Protein AF-X1H168-F1 (afdb_monomer_lite)

pLDDT: mean 75.43, std 12.56, range [41.41, 94.0]

Organism: NCBI:txid412755

InterPro domains:
  IPR001851 ABC transporter, permease [PF02653] (9-128)
  IPR001851 ABC transporter, permease [PF02653] (139-261)
  IPR043428 High-affinity branched-chain amino acid transport system permease protein LivM-like [PTHR30482] (3-133)
  IPR043428 High-affinity branched-chain amino acid transport system permease protein LivM-like [cd06581] (3-128)
  IPR052157 Branched-chain amino acid transport system permease [cd06582] (107-261)

Foldseek 3Di:
DDPVVVVVVVVVVVVVVVVVVVCLQVPCVPQVHLVGPPPPQQDQVDPPDDDDPVVSNVVVVVVVVVVLVVVVVCCCPDPLVVLVVVCVVPVVVSVVVVDDSVVSVVVVVVSVVVSVVVVVVSVCVVCDQDDQPPDPPVQQDFDQDPNDGDGSLVVVVVVVVVVVLVVVVCCLPPDPLNVLQVVCVVPVPVSVVVVDPSVVSVVVVVVVVVVVVVVVCVSVCNVDSPGPPVVVVVVVLQVQLPVQLDPPHSVSSVVSNVVSD

Structure (mmCIF, N/CA/C/O backbone):
data_AF-X1H168-F1
#
_entry.id   AF-X1H168-F1
#
loop_
_atom_site.group_PDB
_atom_site.id
_atom_site.type_symbol
_atom_site.label_atom_id
_atom_site.label_alt_id
_atom_site.label_comp_id
_atom_site.label_asym_id
_atom_site.label_entity_id
_atom_site.label_seq_id
_atom_site.pdbx_PDB_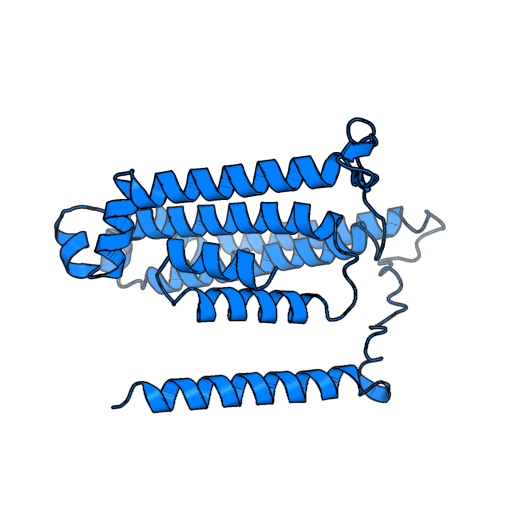ins_code
_atom_site.Cartn_x
_atom_site.Cartn_y
_atom_site.Cartn_z
_atom_site.occupancy
_atom_site.B_iso_or_equiv
_atom_site.auth_seq_id
_atom_site.auth_comp_id
_atom_site.auth_asym_id
_atom_site.auth_atom_id
_atom_site.pdbx_PDB_model_num
ATOM 1 N N . MET A 1 1 ? 4.815 -17.221 28.068 1.00 46.88 1 MET A N 1
ATOM 2 C CA . MET A 1 1 ? 5.211 -17.998 26.870 1.00 46.88 1 MET A CA 1
ATOM 3 C C . MET A 1 1 ? 6.213 -17.158 26.078 1.00 46.88 1 MET A C 1
ATOM 5 O O . MET A 1 1 ? 5.866 -16.064 25.658 1.00 46.88 1 MET A O 1
ATOM 9 N N . ASN A 1 2 ? 7.483 -17.576 26.032 1.00 41.41 2 ASN A N 1
ATOM 10 C CA . ASN A 1 2 ? 8.632 -16.710 25.721 1.00 41.41 2 ASN A CA 1
ATOM 11 C C . ASN A 1 2 ? 8.631 -16.156 24.287 1.00 41.41 2 ASN A C 1
ATOM 13 O O . ASN A 1 2 ? 8.585 -16.922 23.324 1.00 41.41 2 ASN A O 1
ATOM 17 N N . ARG A 1 3 ? 8.793 -14.828 24.166 1.00 57.16 3 ARG A N 1
ATOM 18 C CA . ARG A 1 3 ? 8.962 -14.073 22.906 1.00 57.16 3 ARG A CA 1
ATOM 19 C C . ARG A 1 3 ? 10.036 -14.657 21.975 1.00 57.16 3 ARG A C 1
ATOM 21 O O . ARG A 1 3 ? 9.916 -14.512 20.766 1.00 57.16 3 ARG A O 1
ATOM 28 N N . SER A 1 4 ? 11.030 -15.370 22.511 1.00 51.44 4 SER A N 1
ATOM 29 C CA . SER A 1 4 ? 12.113 -15.985 21.733 1.00 51.44 4 SER A CA 1
ATOM 30 C C . SER A 1 4 ? 11.647 -17.081 20.769 1.00 51.44 4 SER A C 1
ATOM 32 O O . SER A 1 4 ? 12.176 -17.169 19.668 1.00 51.44 4 SER A O 1
ATOM 34 N N . LYS A 1 5 ? 10.625 -17.883 21.110 1.00 60.38 5 LYS A N 1
ATOM 35 C CA . LYS A 1 5 ? 10.145 -18.955 20.212 1.00 60.38 5 LYS A CA 1
ATOM 36 C C . LYS A 1 5 ? 9.464 -18.410 18.950 1.00 60.38 5 LYS A C 1
ATOM 38 O O . LYS A 1 5 ? 9.579 -19.018 17.890 1.00 60.38 5 LYS A O 1
ATOM 43 N N . GLY A 1 6 ? 8.806 -17.252 19.055 1.00 63.38 6 GLY A N 1
ATOM 44 C CA . GLY A 1 6 ? 8.170 -16.587 17.916 1.00 63.38 6 GLY A CA 1
ATOM 45 C C . GLY A 1 6 ? 9.185 -16.078 16.891 1.00 63.38 6 GLY A C 1
ATOM 46 O O . GLY A 1 6 ? 8.956 -16.209 15.692 1.00 63.38 6 GLY A O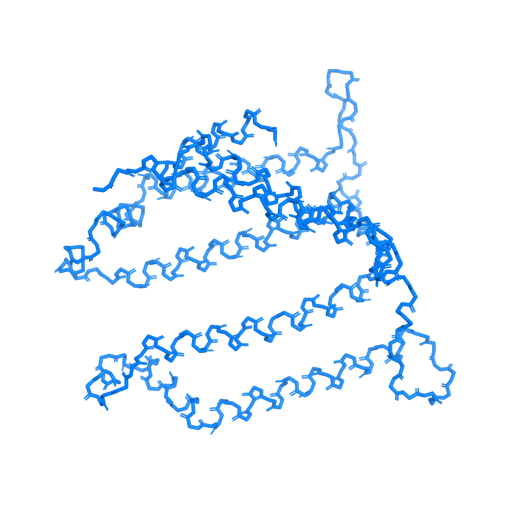 1
ATOM 47 N N . THR A 1 7 ? 10.336 -15.575 17.350 1.00 70.56 7 THR A N 1
ATOM 48 C CA . THR A 1 7 ? 11.387 -15.051 16.466 1.00 70.56 7 THR A CA 1
ATOM 49 C C . THR A 1 7 ? 12.064 -16.156 15.652 1.00 70.56 7 THR A C 1
ATOM 51 O O . THR A 1 7 ? 12.262 -15.986 14.453 1.00 70.56 7 THR A O 1
ATOM 54 N N . TYR A 1 8 ? 12.355 -17.316 16.258 1.00 77.62 8 TYR A N 1
ATOM 55 C CA . TYR A 1 8 ? 12.913 -18.460 15.521 1.00 77.62 8 TYR A CA 1
ATOM 56 C C . TYR A 1 8 ? 11.927 -19.027 14.496 1.00 77.62 8 TYR A C 1
ATOM 58 O O . TYR A 1 8 ? 12.325 -19.357 13.383 1.00 77.62 8 TYR A O 1
ATOM 66 N N . PHE A 1 9 ? 10.638 -19.096 14.844 1.00 78.12 9 PHE A N 1
ATOM 67 C CA . PHE A 1 9 ? 9.599 -19.524 13.909 1.00 78.12 9 PHE A CA 1
ATOM 68 C C . PHE A 1 9 ? 9.480 -18.566 12.713 1.00 78.12 9 PHE A C 1
ATOM 70 O O . PHE A 1 9 ? 9.395 -19.027 11.581 1.00 78.12 9 PHE A O 1
ATOM 77 N N . LEU A 1 10 ? 9.566 -17.250 12.943 1.00 75.94 10 LEU A N 1
ATOM 78 C CA . LEU A 1 10 ? 9.601 -16.232 11.883 1.00 75.94 10 LEU A CA 1
ATOM 79 C C . LEU A 1 10 ? 10.831 -16.351 10.973 1.00 75.94 10 LEU A C 1
ATOM 81 O O . LEU A 1 10 ? 10.710 -16.232 9.757 1.00 75.94 10 LEU A O 1
ATOM 85 N N . MET A 1 11 ? 12.016 -16.594 11.539 1.00 82.00 11 MET A N 1
ATOM 86 C CA . MET A 1 11 ? 13.228 -16.807 10.739 1.00 82.00 11 MET A CA 1
ATOM 87 C C . MET A 1 11 ? 13.120 -18.082 9.896 1.00 82.00 11 MET A C 1
ATOM 89 O O . MET A 1 11 ? 13.466 -18.065 8.717 1.00 82.00 11 MET A O 1
ATOM 93 N N . LEU A 1 12 ? 12.585 -19.167 10.468 1.00 83.44 12 LEU A N 1
ATOM 94 C CA . LEU A 1 12 ? 12.377 -20.432 9.764 1.00 83.44 12 LEU A CA 1
ATOM 95 C C . LEU A 1 12 ? 11.397 -20.274 8.594 1.00 83.44 12 LEU A C 1
ATOM 97 O O . LEU A 1 12 ? 11.687 -20.741 7.496 1.00 83.44 12 LEU A O 1
ATOM 101 N N . THR A 1 13 ? 10.258 -19.608 8.800 1.00 85.38 13 THR A N 1
ATOM 102 C CA . THR A 1 13 ? 9.263 -19.402 7.736 1.00 85.38 13 THR A CA 1
ATOM 103 C C . THR A 1 13 ? 9.789 -18.491 6.633 1.00 85.38 13 THR A C 1
ATOM 105 O O . THR A 1 13 ? 9.526 -18.756 5.461 1.00 85.38 13 THR A O 1
ATOM 108 N N . LEU A 1 14 ? 10.586 -17.473 6.974 1.00 81.00 14 LEU A N 1
ATOM 109 C CA . LEU A 1 14 ? 11.243 -16.619 5.987 1.00 81.00 14 LEU A CA 1
ATOM 110 C C . LEU A 1 14 ? 12.242 -17.412 5.143 1.00 81.00 14 LEU A C 1
ATOM 112 O O . LEU A 1 14 ? 12.186 -17.342 3.919 1.00 81.00 14 LEU A O 1
ATOM 116 N N . VAL A 1 15 ? 13.124 -18.192 5.776 1.00 84.06 15 VAL A N 1
ATOM 117 C CA . VAL A 1 15 ? 14.113 -19.026 5.069 1.00 84.06 15 VAL A CA 1
ATOM 118 C C . VAL A 1 15 ? 13.423 -20.066 4.186 1.00 84.06 15 VAL A C 1
ATOM 120 O O . VAL A 1 15 ? 13.813 -20.252 3.037 1.00 84.06 15 VAL A O 1
ATOM 123 N N . LEU A 1 16 ? 12.365 -20.711 4.680 1.00 84.12 16 LEU A N 1
ATOM 124 C CA . LEU A 1 16 ? 11.598 -21.684 3.903 1.00 84.12 16 LEU A CA 1
ATOM 125 C C . LEU A 1 16 ? 10.904 -21.010 2.705 1.00 84.12 16 LEU A C 1
ATOM 127 O O . LEU A 1 16 ? 10.935 -21.546 1.599 1.00 84.12 16 LEU A O 1
ATOM 131 N N . GLY A 1 17 ? 10.379 -19.795 2.892 1.00 79.88 17 GLY A N 1
ATOM 132 C CA . GLY A 1 17 ? 9.857 -18.957 1.812 1.00 79.88 17 GLY A CA 1
ATOM 133 C C . GLY A 1 17 ? 10.916 -18.586 0.768 1.00 79.88 17 GLY A C 1
ATOM 134 O O . GLY A 1 17 ? 10.641 -18.685 -0.423 1.00 79.88 17 GLY A O 1
ATOM 135 N N . GLN A 1 18 ? 12.140 -18.240 1.190 1.00 79.00 18 GLN A N 1
ATOM 136 C CA . GLN A 1 18 ? 13.288 -17.974 0.303 1.00 79.00 18 GLN A CA 1
ATOM 137 C C . GLN A 1 18 ? 13.702 -19.207 -0.502 1.00 79.00 18 GLN A C 1
ATOM 139 O O . GLN A 1 18 ? 14.018 -19.090 -1.684 1.00 79.00 18 GLN A O 1
ATOM 144 N N . LEU A 1 19 ? 13.686 -20.390 0.113 1.00 83.12 19 LEU A N 1
ATOM 145 C CA . LEU A 1 19 ? 14.039 -21.634 -0.568 1.00 83.12 19 LEU A CA 1
ATOM 146 C C . LEU A 1 19 ? 12.981 -22.038 -1.596 1.00 83.12 19 LEU A C 1
ATOM 148 O O . LEU A 1 19 ? 13.332 -22.317 -2.740 1.00 83.12 19 LEU A O 1
ATOM 152 N N . ALA A 1 20 ? 11.697 -22.013 -1.227 1.00 80.62 20 ALA A N 1
ATOM 153 C CA . ALA A 1 20 ? 10.599 -22.222 -2.176 1.00 80.62 20 ALA A CA 1
ATOM 154 C C . ALA A 1 20 ? 10.664 -21.195 -3.321 1.00 80.62 20 ALA A C 1
ATOM 156 O O . ALA A 1 20 ? 10.596 -21.559 -4.492 1.00 80.62 20 ALA A O 1
ATOM 157 N N . TYR A 1 21 ? 10.924 -19.942 -2.942 1.00 72.44 21 TYR A N 1
ATOM 158 C CA . TYR A 1 21 ? 11.507 -18.858 -3.722 1.00 72.44 21 TYR A CA 1
ATOM 159 C C . TYR A 1 21 ? 12.403 -19.298 -4.886 1.00 72.44 21 TYR A C 1
ATOM 161 O O . TYR A 1 21 ? 12.049 -19.316 -6.070 1.00 72.44 21 TYR A O 1
ATOM 169 N N . ALA A 1 22 ? 13.622 -19.643 -4.483 1.00 71.75 22 ALA A N 1
ATOM 170 C CA . ALA A 1 22 ? 14.719 -19.999 -5.359 1.00 71.75 22 ALA A CA 1
ATOM 171 C C . ALA A 1 22 ? 14.369 -21.190 -6.254 1.00 71.75 22 ALA A C 1
ATOM 173 O O . ALA A 1 22 ? 14.658 -21.153 -7.447 1.00 71.75 22 ALA A O 1
ATOM 174 N N . ILE A 1 23 ? 13.684 -22.201 -5.706 1.00 78.88 23 ILE A N 1
ATOM 175 C CA . ILE A 1 23 ? 13.245 -23.383 -6.456 1.00 78.88 23 ILE A CA 1
ATOM 176 C C . ILE A 1 23 ? 12.314 -22.975 -7.603 1.00 78.88 23 ILE A C 1
ATOM 178 O O . ILE A 1 23 ? 12.526 -23.400 -8.734 1.00 78.88 23 ILE A O 1
ATOM 182 N N . VAL A 1 24 ? 11.324 -22.113 -7.352 1.00 72.94 24 VAL A N 1
ATOM 183 C CA . VAL A 1 24 ? 10.367 -21.660 -8.377 1.00 72.94 24 VAL A CA 1
ATOM 184 C C . VAL A 1 24 ? 11.065 -20.907 -9.513 1.00 72.94 24 VAL A C 1
ATOM 186 O O . VAL A 1 24 ? 10.730 -21.124 -10.680 1.00 72.94 24 VAL A O 1
ATOM 189 N N . LEU A 1 25 ? 12.056 -20.064 -9.208 1.00 65.62 25 LEU A N 1
ATOM 190 C CA . LEU A 1 25 ? 12.818 -19.339 -10.232 1.00 65.62 25 LEU A CA 1
ATOM 191 C C . LEU A 1 25 ? 13.852 -20.202 -10.964 1.00 65.62 25 LEU A C 1
ATOM 193 O O . LEU A 1 25 ? 14.135 -19.942 -12.133 1.00 65.62 25 LEU A O 1
ATOM 197 N N . GLN A 1 26 ? 14.419 -21.222 -10.319 1.00 68.19 26 GLN A N 1
ATOM 198 C CA . GLN A 1 26 ? 15.341 -22.154 -10.976 1.00 68.19 26 GLN A CA 1
ATOM 199 C C . GLN A 1 26 ? 14.629 -23.235 -11.785 1.00 68.19 26 GLN A C 1
ATOM 201 O O . GLN A 1 26 ? 15.253 -23.848 -12.651 1.00 68.19 26 GLN A O 1
ATOM 206 N N . TRP A 1 27 ? 13.331 -23.459 -11.568 1.00 70.25 27 TRP A N 1
ATOM 207 C CA . TRP A 1 27 ? 12.566 -24.474 -12.287 1.00 70.25 27 TRP A CA 1
ATOM 208 C C . TRP A 1 27 ? 12.166 -24.028 -13.703 1.00 70.25 27 TRP A C 1
ATOM 210 O O . TRP A 1 27 ? 10.990 -23.933 -14.059 1.00 70.25 27 TRP A O 1
ATOM 220 N N . VAL A 1 28 ? 13.172 -23.799 -14.549 1.00 63.84 28 VAL A N 1
ATOM 221 C CA . VAL A 1 28 ? 13.033 -23.271 -15.916 1.00 63.84 28 VAL A CA 1
ATOM 222 C C . VAL A 1 28 ? 12.072 -24.106 -16.774 1.00 63.84 28 VAL A C 1
ATOM 224 O O . VAL A 1 28 ? 11.343 -23.540 -17.586 1.00 63.84 28 VAL A O 1
ATOM 227 N N . SER A 1 29 ? 11.996 -25.423 -16.549 1.00 67.50 29 SER A N 1
ATOM 228 C CA . SER A 1 29 ? 11.115 -26.331 -17.299 1.00 67.50 29 SER A CA 1
ATOM 229 C C . SER A 1 29 ? 9.618 -26.063 -17.111 1.00 67.50 29 SER A C 1
ATOM 231 O O . SER A 1 29 ? 8.846 -26.351 -18.020 1.00 67.50 29 SER A O 1
ATOM 233 N N . LEU A 1 30 ? 9.197 -25.527 -15.958 1.00 62.22 30 LEU A N 1
ATOM 234 C CA . LEU A 1 30 ? 7.780 -25.299 -15.648 1.00 62.22 30 LEU A CA 1
ATOM 235 C C . LEU A 1 30 ? 7.428 -23.803 -15.604 1.00 62.22 30 LEU A C 1
ATOM 237 O O . LEU A 1 30 ? 6.359 -23.409 -16.063 1.00 62.22 30 LEU A O 1
ATOM 241 N N . THR A 1 31 ? 8.325 -22.957 -15.086 1.00 59.81 31 THR A N 1
ATOM 242 C CA . THR A 1 31 ? 8.055 -21.528 -14.827 1.00 59.81 31 THR A CA 1
ATOM 243 C C . THR A 1 31 ? 8.733 -20.581 -15.815 1.00 59.81 31 THR A C 1
ATOM 245 O O . THR A 1 31 ? 8.460 -19.382 -15.785 1.00 59.81 31 THR A O 1
ATOM 248 N N . LYS A 1 32 ? 9.619 -21.092 -16.688 1.00 62.97 32 LYS A N 1
ATOM 249 C CA . LYS A 1 32 ? 10.551 -20.294 -17.515 1.00 62.97 32 LYS A CA 1
ATOM 250 C C . LYS A 1 32 ? 11.492 -19.389 -16.692 1.00 62.97 32 LYS A C 1
ATOM 252 O O . LYS A 1 32 ? 12.150 -18.505 -17.243 1.00 62.97 32 LYS A O 1
ATOM 257 N N . GLY A 1 33 ? 11.596 -19.646 -15.385 1.00 62.31 33 GLY A N 1
ATOM 258 C CA . GLY A 1 33 ? 12.520 -19.004 -14.454 1.00 62.31 33 GLY A CA 1
ATOM 259 C C . GLY A 1 33 ? 12.486 -17.474 -14.461 1.00 62.31 33 GLY A C 1
ATOM 260 O O . GLY A 1 33 ? 11.428 -16.857 -14.562 1.00 62.31 33 GLY A O 1
ATOM 261 N N . THR A 1 34 ? 13.661 -16.845 -14.388 1.00 54.66 34 THR A N 1
ATOM 262 C CA . THR A 1 34 ? 13.841 -15.376 -14.388 1.00 54.66 34 THR A CA 1
ATOM 263 C C . THR A 1 34 ? 13.487 -14.704 -15.712 1.00 54.66 34 THR A C 1
ATOM 265 O O . THR A 1 34 ? 13.414 -13.480 -15.784 1.00 54.66 34 THR A O 1
ATOM 268 N N . THR A 1 35 ? 13.268 -15.485 -16.773 1.00 56.91 35 THR A N 1
ATOM 269 C CA . THR A 1 35 ? 12.865 -14.943 -18.075 1.00 56.91 35 THR A CA 1
ATOM 270 C C . THR A 1 35 ? 11.371 -14.601 -18.081 1.00 56.91 35 THR A C 1
ATOM 272 O O . THR A 1 35 ? 10.943 -13.758 -18.864 1.00 56.91 35 THR A O 1
ATOM 275 N N . GLY A 1 36 ? 10.575 -15.187 -17.176 1.00 57.19 36 GLY A N 1
ATOM 276 C CA . GLY A 1 36 ? 9.123 -15.025 -17.136 1.00 57.19 36 GLY A CA 1
ATOM 277 C C . GLY A 1 36 ? 8.423 -15.640 -18.355 1.00 57.19 36 GLY A C 1
ATOM 278 O O . GLY A 1 36 ? 9.051 -16.162 -19.280 1.00 57.19 36 GLY A O 1
ATOM 279 N N . ILE A 1 37 ? 7.087 -15.583 -18.384 1.00 56.84 37 ILE A N 1
ATOM 280 C CA . ILE A 1 37 ? 6.316 -15.956 -19.578 1.00 56.84 37 ILE A CA 1
ATOM 281 C C . ILE A 1 37 ? 6.524 -14.869 -20.641 1.00 56.84 37 ILE A C 1
ATOM 283 O O . ILE A 1 37 ? 5.743 -13.931 -20.777 1.00 56.84 37 ILE A O 1
ATOM 287 N N . THR A 1 38 ? 7.601 -14.988 -21.408 1.00 48.81 38 THR A N 1
ATOM 288 C CA . THR A 1 38 ? 7.817 -14.203 -22.622 1.00 48.81 38 THR A CA 1
ATOM 289 C C . THR A 1 38 ? 6.990 -14.792 -23.761 1.00 48.81 38 THR A C 1
ATOM 291 O O . THR A 1 38 ? 6.829 -16.011 -23.881 1.00 48.81 38 THR A O 1
ATOM 294 N N . GLY A 1 39 ? 6.410 -13.911 -24.577 1.00 51.94 39 GLY A N 1
ATOM 295 C CA . GLY A 1 39 ? 5.532 -14.303 -25.682 1.00 51.94 39 GLY A CA 1
ATOM 296 C C . GLY A 1 39 ? 4.034 -14.255 -25.375 1.00 51.94 39 GLY A C 1
ATOM 297 O O . GLY A 1 39 ? 3.260 -14.814 -26.150 1.00 51.94 39 GLY A O 1
ATOM 298 N N . VAL A 1 40 ? 3.595 -13.570 -24.307 1.00 54.94 40 VAL A N 1
ATOM 299 C CA . VAL A 1 40 ? 2.174 -13.203 -24.166 1.00 54.94 40 VAL A CA 1
ATOM 300 C C . VAL A 1 40 ? 1.839 -12.215 -25.281 1.00 54.94 40 VAL A C 1
ATOM 302 O O . VAL A 1 40 ? 2.056 -11.007 -25.180 1.00 54.94 40 VAL A O 1
ATOM 305 N N . ASN A 1 41 ? 1.377 -12.764 -26.399 1.00 55.88 41 ASN A N 1
ATOM 306 C CA . ASN A 1 41 ? 0.866 -11.994 -27.513 1.00 55.88 41 ASN A CA 1
ATOM 307 C C . ASN A 1 41 ? -0.293 -11.144 -26.977 1.00 55.88 41 ASN A C 1
ATOM 309 O O . ASN A 1 41 ? -1.127 -11.658 -26.230 1.00 55.88 41 ASN A O 1
ATOM 313 N N . ARG A 1 42 ? -0.333 -9.847 -27.313 1.00 59.25 42 ARG A N 1
ATOM 314 C CA . ARG A 1 42 ? -1.422 -8.966 -26.863 1.00 59.25 42 ARG A CA 1
ATOM 315 C C . ARG A 1 42 ? -2.748 -9.638 -27.238 1.00 59.25 42 ARG A C 1
ATOM 317 O O . ARG A 1 42 ? -2.910 -9.925 -28.427 1.00 59.25 42 ARG A O 1
ATOM 324 N N . PRO A 1 43 ? -3.647 -9.926 -26.279 1.00 57.47 43 PRO A N 1
ATOM 325 C CA . PRO A 1 43 ? -4.888 -10.616 -26.585 1.00 57.47 43 PRO A CA 1
ATOM 326 C C . PRO A 1 43 ? -5.681 -9.756 -27.570 1.00 57.47 43 PRO A C 1
ATOM 328 O O . PRO A 1 43 ? -6.087 -8.638 -27.258 1.00 57.47 43 PRO A O 1
ATOM 331 N N . TYR A 1 44 ? -5.822 -10.257 -28.794 1.00 60.06 44 TYR A N 1
ATOM 332 C CA . TYR A 1 44 ? -6.640 -9.654 -29.833 1.00 60.06 44 TYR A CA 1
ATOM 333 C C . TYR A 1 44 ? -8.019 -10.298 -29.727 1.00 60.06 44 TYR A C 1
ATOM 335 O O . TYR A 1 44 ? -8.174 -11.496 -29.938 1.00 60.06 44 TYR A O 1
ATOM 343 N N . LEU A 1 45 ? -9.022 -9.512 -29.332 1.00 52.16 45 LEU A N 1
ATOM 344 C CA . LEU A 1 45 ? -10.380 -10.025 -29.132 1.00 52.16 45 LEU A CA 1
ATOM 345 C C . LEU A 1 45 ? -11.021 -10.444 -30.467 1.00 52.16 45 LEU A C 1
ATOM 347 O O . LEU A 1 45 ? -11.836 -11.357 -30.500 1.00 52.16 45 LEU A O 1
ATOM 351 N N . LEU A 1 46 ? -10.641 -9.787 -31.568 1.00 53.97 46 LEU A N 1
ATOM 352 C CA . LEU A 1 46 ? -11.158 -10.062 -32.903 1.00 53.97 46 LEU A CA 1
ATOM 353 C C . LEU A 1 46 ? -10.099 -9.766 -33.969 1.00 53.97 46 LEU A C 1
ATOM 355 O O . LEU A 1 46 ? -9.576 -8.655 -34.050 1.00 53.97 46 LEU A O 1
ATOM 359 N N . ASN A 1 47 ? -9.830 -10.752 -34.827 1.00 51.91 47 ASN A N 1
ATOM 360 C CA . ASN A 1 47 ? -9.078 -10.600 -36.074 1.00 51.91 47 ASN A CA 1
ATOM 361 C C . ASN A 1 47 ? -9.947 -9.896 -37.139 1.00 51.91 47 ASN A C 1
ATOM 363 O O . ASN A 1 47 ? -10.138 -10.407 -38.238 1.00 51.91 47 ASN A O 1
ATOM 367 N N . ILE A 1 48 ? -10.559 -8.759 -36.793 1.00 51.88 48 ILE A N 1
ATOM 368 C CA . ILE A 1 48 ? -11.271 -7.928 -37.765 1.00 51.88 48 ILE A CA 1
ATOM 369 C C . ILE A 1 48 ? -10.253 -6.944 -38.329 1.00 51.88 48 ILE A C 1
ATOM 371 O O . ILE A 1 48 ? -9.864 -5.989 -37.665 1.00 51.88 48 ILE A O 1
ATOM 375 N N . ALA A 1 49 ? -9.822 -7.253 -39.553 1.00 51.03 49 ALA A N 1
ATOM 376 C CA . ALA A 1 49 ? -9.202 -6.366 -40.531 1.00 51.03 49 ALA A CA 1
ATOM 377 C C . ALA A 1 49 ? -8.126 -5.405 -39.999 1.00 51.03 49 ALA A C 1
ATOM 379 O O . ALA A 1 49 ? -8.454 -4.310 -39.569 1.00 51.03 49 ALA A O 1
ATOM 380 N N . ASN A 1 50 ? -6.846 -5.787 -40.126 1.00 55.72 50 ASN A N 1
ATOM 381 C CA . ASN A 1 50 ? -5.679 -4.921 -40.408 1.00 55.72 50 ASN A CA 1
ATOM 382 C C . ASN A 1 50 ? -5.598 -3.508 -39.767 1.00 55.72 50 ASN A C 1
ATOM 384 O O . ASN A 1 50 ? -4.892 -2.637 -40.270 1.00 55.72 50 ASN A O 1
ATOM 388 N N . LEU A 1 51 ? -6.242 -3.262 -38.629 1.00 53.38 51 LEU A N 1
ATOM 389 C CA . LEU A 1 51 ? -6.053 -2.067 -37.820 1.00 53.38 51 LEU A CA 1
ATOM 390 C C . LEU A 1 51 ? -4.938 -2.378 -36.829 1.00 53.38 51 LEU A C 1
ATOM 392 O O . LEU A 1 51 ? -5.018 -3.339 -36.064 1.00 53.38 51 LEU A O 1
ATOM 396 N N . GLY A 1 52 ? -3.859 -1.595 -36.895 1.00 58.47 52 GLY A N 1
ATOM 397 C CA . GLY A 1 52 ? -2.588 -1.882 -36.234 1.00 58.47 52 GLY A CA 1
ATOM 398 C C . GLY A 1 52 ? -2.710 -2.365 -34.783 1.00 58.47 52 GLY A C 1
ATOM 399 O O . GLY A 1 52 ? -3.597 -1.953 -34.036 1.00 58.47 52 GLY A O 1
ATOM 400 N N . LYS A 1 53 ? -1.749 -3.200 -34.360 1.00 59.97 53 LYS A N 1
ATOM 401 C CA . LYS A 1 53 ? -1.672 -3.909 -33.059 1.00 59.97 53 LYS A CA 1
ATOM 402 C C . LYS A 1 53 ? -1.891 -3.055 -31.791 1.00 59.97 53 LYS A C 1
ATOM 404 O O . LYS A 1 53 ? -1.999 -3.609 -30.699 1.00 59.97 53 LYS A O 1
ATOM 409 N N . ASN A 1 54 ? -1.916 -1.727 -31.901 1.00 61.47 54 ASN A N 1
ATOM 410 C CA . ASN A 1 54 ? -2.205 -0.802 -30.802 1.00 61.47 54 ASN A CA 1
ATOM 411 C C . ASN A 1 54 ? -3.711 -0.530 -30.629 1.00 61.47 54 ASN A C 1
ATOM 413 O O . ASN A 1 54 ? -4.158 -0.326 -29.506 1.00 61.47 54 ASN A O 1
ATOM 417 N N . VAL A 1 55 ? -4.498 -0.566 -31.710 1.00 69.44 55 VAL A N 1
ATOM 418 C CA . VAL A 1 55 ? -5.928 -0.220 -31.690 1.00 69.44 55 VAL A CA 1
ATOM 419 C C . VAL A 1 55 ? -6.774 -1.371 -31.133 1.00 69.44 55 VAL A C 1
ATOM 421 O O . VAL A 1 55 ? -7.635 -1.150 -30.287 1.00 69.44 55 VAL A O 1
ATOM 424 N N . SER A 1 56 ? -6.475 -2.619 -31.512 1.00 66.25 56 SER A N 1
ATOM 425 C CA . SER A 1 56 ? -7.174 -3.812 -30.992 1.00 66.25 56 SER A CA 1
ATOM 426 C C . SER A 1 56 ? -7.024 -3.974 -29.468 1.00 66.25 56 SER A C 1
ATOM 428 O O . SER A 1 56 ? -7.980 -4.313 -28.772 1.00 66.25 56 SER A O 1
ATOM 430 N N . PHE A 1 57 ? -5.850 -3.632 -28.924 1.00 68.56 57 PHE A N 1
ATOM 431 C CA . PHE A 1 57 ? -5.601 -3.649 -27.479 1.00 68.56 57 PHE A CA 1
ATOM 432 C C . PHE A 1 57 ? -6.433 -2.599 -26.724 1.00 68.56 57 PHE A C 1
ATOM 434 O O . PHE A 1 57 ? -6.913 -2.867 -25.624 1.00 68.56 57 PHE A O 1
ATOM 441 N N . TYR A 1 58 ? -6.661 -1.427 -27.326 1.00 73.62 58 TYR A N 1
ATOM 442 C CA . TYR A 1 58 ? -7.506 -0.392 -26.733 1.00 73.62 58 TYR A CA 1
ATOM 443 C C . TYR A 1 58 ? -8.966 -0.847 -26.619 1.00 73.62 58 TYR A C 1
ATOM 445 O O . TYR A 1 58 ? -9.567 -0.703 -25.558 1.00 73.62 58 TYR A O 1
ATOM 453 N N . TYR A 1 59 ? -9.518 -1.472 -27.666 1.00 78.12 59 TYR A N 1
ATOM 454 C CA . TYR A 1 59 ? -10.874 -2.030 -27.618 1.00 78.12 59 TYR A CA 1
ATOM 455 C C . TYR A 1 59 ? -11.008 -3.174 -26.607 1.00 78.12 59 TYR A C 1
ATOM 457 O O . TYR A 1 59 ? -12.031 -3.266 -25.935 1.00 78.12 59 TYR A O 1
ATOM 465 N N . PHE A 1 60 ? -9.974 -4.005 -26.439 1.00 78.62 60 PHE A N 1
ATOM 466 C CA . PHE A 1 60 ? -9.956 -5.028 -25.390 1.00 78.62 60 PHE A CA 1
ATOM 467 C C . PHE A 1 60 ? -10.045 -4.412 -23.986 1.00 78.62 60 PHE A C 1
ATOM 469 O O . PHE A 1 60 ? -10.899 -4.812 -23.194 1.00 78.62 60 PHE A O 1
ATOM 476 N N . ILE A 1 61 ? -9.219 -3.396 -23.694 1.00 79.88 61 ILE A N 1
ATOM 477 C CA . ILE A 1 61 ? -9.291 -2.655 -22.425 1.00 79.88 61 ILE A CA 1
ATOM 478 C C . ILE A 1 61 ? -10.674 -2.028 -22.250 1.00 79.88 61 ILE A C 1
ATOM 480 O O . ILE A 1 61 ? -11.239 -2.106 -21.165 1.00 79.88 61 ILE A O 1
ATOM 484 N N . LEU A 1 62 ? -11.234 -1.436 -23.307 1.00 83.69 62 LEU A N 1
ATOM 485 C CA . LEU A 1 62 ? -12.546 -0.797 -23.276 1.00 83.69 62 LEU A CA 1
ATOM 486 C C . LEU A 1 62 ? -13.643 -1.804 -22.892 1.00 83.69 62 LEU A C 1
ATOM 488 O O . LEU A 1 62 ? -14.446 -1.517 -22.008 1.00 83.69 62 LEU A O 1
ATOM 492 N N . VAL A 1 63 ? -13.640 -3.008 -23.474 1.00 86.38 63 VAL A N 1
ATOM 493 C CA . VAL A 1 63 ? -14.598 -4.072 -23.125 1.00 86.38 63 VAL A CA 1
ATOM 494 C C . VAL A 1 63 ? -14.459 -4.483 -21.660 1.00 86.38 63 VAL A C 1
ATOM 496 O O . VAL A 1 63 ? -15.459 -4.542 -20.947 1.00 86.38 63 VAL A O 1
ATOM 499 N N . VAL A 1 64 ? -13.236 -4.714 -21.174 1.00 85.69 64 VAL A N 1
ATOM 500 C CA . VAL A 1 64 ? -13.030 -5.095 -19.767 1.00 85.69 64 VAL A CA 1
ATOM 501 C C . VAL A 1 64 ? -13.402 -3.956 -18.817 1.00 85.69 64 VAL A C 1
ATOM 503 O O . VAL A 1 64 ? -13.988 -4.196 -17.764 1.00 85.69 64 VAL A O 1
ATOM 506 N N . PHE A 1 65 ? -13.138 -2.711 -19.203 1.00 87.06 65 PHE A N 1
ATOM 507 C CA . PHE A 1 65 ? -13.539 -1.533 -18.446 1.00 87.06 65 PHE A CA 1
ATOM 508 C C . PHE A 1 65 ? -15.065 -1.413 -18.344 1.00 87.06 65 PHE A C 1
ATOM 510 O O . PHE A 1 65 ? -15.584 -1.198 -17.249 1.00 87.06 65 PHE A O 1
ATOM 517 N N . ILE A 1 66 ? -15.790 -1.635 -19.447 1.00 91.06 66 ILE A N 1
ATOM 518 C CA . ILE A 1 66 ? -17.258 -1.699 -19.444 1.00 91.06 66 ILE A CA 1
ATOM 519 C C . ILE A 1 66 ? -17.743 -2.817 -18.516 1.00 91.06 66 ILE A C 1
ATOM 521 O O . ILE A 1 66 ? -18.625 -2.576 -17.695 1.00 91.06 66 ILE A O 1
ATOM 525 N N . ILE A 1 67 ? -17.152 -4.015 -18.591 1.00 90.12 67 ILE A N 1
ATOM 526 C CA . ILE A 1 67 ? -17.509 -5.139 -17.712 1.00 90.12 67 ILE A CA 1
ATOM 527 C C . ILE A 1 67 ? -17.298 -4.761 -16.241 1.00 90.12 67 ILE A C 1
ATOM 529 O O . ILE A 1 67 ? -18.200 -4.968 -15.436 1.00 90.12 67 ILE A O 1
ATOM 533 N N . CYS A 1 68 ? -16.163 -4.152 -15.885 1.00 87.00 68 CYS A N 1
ATOM 534 C CA . CYS A 1 68 ? -15.895 -3.684 -14.522 1.00 87.00 68 CYS A CA 1
ATOM 535 C C . CYS A 1 68 ? -16.919 -2.644 -14.047 1.00 87.00 68 CYS A C 1
ATOM 537 O O . CYS A 1 68 ? -17.389 -2.732 -12.912 1.00 87.00 68 CYS A O 1
ATOM 539 N N . ILE A 1 69 ? -17.298 -1.685 -14.900 1.00 89.94 69 ILE A N 1
ATOM 540 C CA . ILE A 1 69 ? -18.333 -0.693 -14.576 1.00 89.94 69 ILE A CA 1
ATOM 541 C C . ILE A 1 69 ? -19.685 -1.369 -14.351 1.00 89.94 69 ILE A C 1
ATOM 543 O O . ILE A 1 69 ? -20.349 -1.064 -13.364 1.00 89.94 69 ILE A O 1
ATOM 547 N N . ILE A 1 70 ? -20.088 -2.297 -15.223 1.00 93.12 70 ILE A N 1
ATOM 548 C CA . ILE A 1 70 ? -21.346 -3.041 -15.079 1.00 93.12 70 ILE A CA 1
ATOM 549 C C . ILE A 1 70 ? -21.336 -3.839 -13.774 1.00 93.12 70 ILE A C 1
ATOM 551 O O . ILE A 1 70 ? -22.304 -3.800 -13.020 1.00 93.12 70 ILE A O 1
ATOM 555 N N . LEU A 1 71 ? -20.235 -4.524 -13.472 1.00 90.75 71 LEU A N 1
ATOM 556 C CA . LEU A 1 71 ? -20.107 -5.355 -12.278 1.00 90.75 71 LEU A CA 1
ATOM 557 C C . LEU A 1 71 ? -20.169 -4.502 -11.000 1.00 90.75 71 LEU A C 1
ATOM 559 O O . LEU A 1 71 ? -20.878 -4.860 -10.061 1.00 90.75 71 LEU A O 1
ATOM 563 N N . LEU A 1 72 ? -19.525 -3.329 -10.990 1.00 89.56 72 LEU A N 1
ATOM 564 C CA . LEU A 1 72 ? -19.654 -2.353 -9.903 1.00 89.56 72 LEU A CA 1
ATOM 565 C C . LEU A 1 72 ? -21.068 -1.780 -9.792 1.00 89.56 72 LEU A C 1
ATOM 567 O O . LEU A 1 72 ? -21.585 -1.649 -8.685 1.00 89.56 72 LEU A O 1
ATOM 571 N N . TYR A 1 73 ? -21.709 -1.466 -10.916 1.00 92.00 73 TYR A N 1
ATOM 572 C CA . TYR A 1 73 ? -23.081 -0.970 -10.937 1.00 92.00 73 TYR A CA 1
ATOM 573 C C . TYR A 1 73 ? -24.056 -1.998 -10.346 1.00 92.00 73 TYR A C 1
ATOM 575 O O . TYR A 1 73 ? -24.854 -1.665 -9.467 1.00 92.00 73 TYR A O 1
ATOM 583 N N . VAL A 1 74 ? -23.936 -3.267 -10.750 1.00 92.81 74 VAL A N 1
ATOM 584 C CA . VAL A 1 74 ? -24.719 -4.383 -10.198 1.00 92.81 74 VAL A CA 1
ATOM 585 C C . VAL A 1 74 ? -24.433 -4.562 -8.705 1.00 92.81 74 VAL A C 1
ATOM 587 O O . VAL A 1 74 ? -25.361 -4.748 -7.921 1.00 92.81 74 VAL A O 1
ATOM 590 N N . LEU A 1 75 ? -23.175 -4.442 -8.275 1.00 91.06 75 LEU A N 1
ATOM 591 C CA . LEU A 1 75 ? -22.801 -4.572 -6.866 1.00 91.06 75 LEU A CA 1
ATOM 592 C C . LEU A 1 75 ? -23.365 -3.434 -5.989 1.00 91.06 75 LEU A C 1
ATOM 594 O O . LEU A 1 75 ? -23.809 -3.683 -4.867 1.00 91.06 75 LEU A O 1
ATOM 598 N N . ILE A 1 76 ? -23.380 -2.196 -6.491 1.00 89.06 76 ILE A N 1
ATOM 599 C CA . ILE A 1 76 ? -23.908 -1.018 -5.780 1.00 89.06 76 ILE A CA 1
ATOM 600 C C . ILE A 1 76 ? -25.444 -1.034 -5.718 1.00 89.06 76 ILE A C 1
ATOM 602 O O . ILE A 1 76 ? -26.027 -0.575 -4.732 1.00 89.06 76 ILE A O 1
ATOM 606 N N . ASN A 1 77 ? -26.110 -1.579 -6.738 1.00 91.62 77 ASN A N 1
ATOM 607 C CA . ASN A 1 77 ? -27.568 -1.733 -6.745 1.00 91.62 77 ASN A CA 1
ATOM 608 C C . ASN A 1 77 ? -28.059 -3.029 -6.082 1.00 91.62 77 ASN A C 1
ATOM 610 O O . ASN A 1 77 ? -29.249 -3.166 -5.812 1.00 91.62 77 ASN A O 1
ATOM 614 N N . SER A 1 78 ? -27.154 -3.952 -5.762 1.00 94.00 78 SER A N 1
ATOM 615 C CA . SER A 1 78 ? -27.433 -5.153 -4.975 1.00 94.00 78 SER A CA 1
ATOM 616 C C . SER A 1 78 ? -27.731 -4.828 -3.500 1.00 94.00 78 SER A C 1
ATOM 618 O O . SER A 1 78 ? -27.452 -3.737 -2.990 1.00 94.00 78 SER A O 1
ATOM 620 N N . SER A 1 79 ? -28.250 -5.820 -2.768 1.00 87.75 79 SER A N 1
ATOM 621 C CA . SER A 1 79 ? -28.462 -5.768 -1.315 1.00 87.75 79 SER A CA 1
ATOM 622 C C . SER A 1 79 ? -27.192 -5.399 -0.533 1.00 87.75 79 SER A C 1
ATOM 624 O O . SER A 1 79 ? -27.281 -4.815 0.547 1.00 87.75 79 SER A O 1
ATOM 626 N N . PHE A 1 80 ? -26.004 -5.675 -1.082 1.00 88.94 80 PHE A N 1
ATOM 627 C CA . PHE A 1 80 ? -24.728 -5.247 -0.507 1.00 88.94 80 PHE A CA 1
ATOM 628 C C . PHE A 1 80 ? -24.543 -3.721 -0.536 1.00 88.94 80 PHE A C 1
ATOM 630 O O . PHE A 1 80 ? -24.164 -3.128 0.474 1.00 88.94 80 PHE A O 1
ATOM 637 N N . GLY A 1 81 ? -24.871 -3.061 -1.649 1.00 87.44 81 GLY A N 1
ATOM 638 C CA . GLY A 1 81 ? -24.757 -1.607 -1.764 1.00 87.44 81 GLY A CA 1
ATOM 639 C C . GLY A 1 81 ? -25.730 -0.850 -0.857 1.00 87.44 81 GLY A C 1
ATOM 640 O O . GLY A 1 81 ? -25.378 0.194 -0.308 1.00 87.44 81 GLY A O 1
ATOM 641 N N . VAL A 1 82 ? -26.920 -1.407 -0.601 1.00 88.94 82 VAL A N 1
ATOM 642 C CA . VAL A 1 82 ? -27.858 -0.864 0.401 1.00 88.94 82 VAL A CA 1
ATOM 643 C C . VAL A 1 82 ? -27.253 -0.926 1.807 1.00 88.94 82 VAL A C 1
ATOM 645 O O . VAL A 1 82 ? -27.286 0.073 2.524 1.00 88.94 82 VAL A O 1
ATOM 648 N N . LYS A 1 83 ? -26.619 -2.048 2.178 1.00 90.75 83 LYS A N 1
ATOM 649 C CA . LYS A 1 83 ? -25.907 -2.182 3.463 1.00 90.75 83 LYS A CA 1
ATOM 650 C C . LYS A 1 83 ? -24.763 -1.172 3.580 1.00 90.75 83 LYS A C 1
ATOM 652 O O . LYS A 1 83 ? -24.590 -0.575 4.637 1.00 90.75 83 LYS A O 1
ATOM 657 N N . LEU A 1 84 ? -24.020 -0.924 2.499 1.00 89.25 84 LEU A N 1
ATOM 658 C CA . LEU A 1 84 ? -22.964 0.094 2.482 1.00 89.25 84 LEU A CA 1
ATOM 659 C C . LEU A 1 84 ? -23.500 1.517 2.656 1.00 89.25 84 LEU A C 1
ATOM 661 O O . LEU A 1 84 ? -22.921 2.290 3.418 1.00 89.25 84 LEU A O 1
ATOM 665 N N . ARG A 1 85 ? -24.611 1.865 1.992 1.00 88.94 85 ARG A N 1
ATOM 666 C CA . ARG A 1 85 ? -25.279 3.162 2.193 1.00 88.94 85 ARG A CA 1
ATOM 667 C C . ARG A 1 85 ? -25.742 3.329 3.642 1.00 88.94 85 ARG A C 1
ATOM 669 O O . ARG A 1 85 ? -25.491 4.377 4.225 1.00 88.94 85 ARG A O 1
ATOM 676 N N . GLY A 1 86 ? -26.295 2.276 4.246 1.00 87.69 86 GLY A N 1
ATOM 677 C CA . GLY A 1 86 ? -26.670 2.276 5.663 1.00 87.69 86 GLY A CA 1
ATOM 678 C C . GLY A 1 86 ? -25.478 2.510 6.598 1.00 87.69 86 GLY A C 1
ATOM 679 O O . GLY A 1 86 ? -25.558 3.339 7.501 1.00 87.69 86 GLY A O 1
ATOM 680 N N . VAL A 1 87 ? -24.340 1.846 6.347 1.00 89.62 87 VAL A N 1
ATOM 681 C CA . VAL A 1 87 ? -23.103 2.070 7.122 1.00 89.62 87 VAL A CA 1
ATOM 682 C C . VAL A 1 87 ? -22.582 3.500 6.942 1.00 89.62 87 VAL A C 1
ATOM 684 O O . VAL A 1 87 ? -22.081 4.083 7.901 1.00 89.62 87 VAL A O 1
ATOM 687 N N . ARG A 1 88 ? -22.716 4.082 5.741 1.00 86.12 88 ARG A N 1
ATOM 688 C CA . ARG A 1 88 ? -22.322 5.471 5.455 1.00 86.12 88 ARG A CA 1
ATOM 689 C C . ARG A 1 88 ? -23.197 6.500 6.182 1.00 86.12 88 ARG A C 1
ATOM 691 O O . ARG A 1 88 ? -22.667 7.531 6.581 1.00 86.12 88 ARG A O 1
ATOM 698 N N . GLU A 1 89 ? -24.499 6.256 6.330 1.00 88.81 89 GLU A N 1
ATOM 699 C CA . GLU A 1 89 ? -25.413 7.174 7.029 1.00 88.81 89 GLU A CA 1
ATOM 700 C C . GLU A 1 89 ? -25.255 7.124 8.550 1.00 88.81 89 GLU A C 1
ATOM 702 O O . GLU A 1 89 ? -25.182 8.161 9.206 1.00 88.81 89 GLU A O 1
ATOM 707 N N . SER A 1 90 ? -25.223 5.925 9.132 1.00 87.50 90 SER A N 1
ATOM 708 C CA . SER A 1 90 ? -24.982 5.755 10.561 1.00 87.50 90 SER A CA 1
ATOM 709 C C . SER A 1 90 ? -24.546 4.328 10.865 1.00 87.50 90 SER A C 1
ATOM 711 O O . SER A 1 90 ? -25.355 3.399 10.901 1.00 87.50 90 SER A O 1
ATOM 713 N N . GLU A 1 91 ? -23.255 4.165 11.152 1.00 87.12 91 GLU A N 1
ATOM 714 C CA . GLU A 1 91 ? -22.688 2.881 11.566 1.00 87.12 91 GLU A CA 1
ATOM 715 C C . GLU A 1 91 ? -23.398 2.319 12.807 1.00 87.12 91 GLU A C 1
ATOM 717 O O . GLU A 1 91 ? -23.765 1.145 12.826 1.00 87.12 91 GLU A O 1
ATOM 722 N N . SER A 1 92 ? -23.683 3.165 13.801 1.00 82.38 92 SER A N 1
ATOM 723 C CA . SER A 1 92 ? -24.349 2.751 15.039 1.00 82.38 92 SER A CA 1
ATOM 724 C C . SER A 1 92 ? -25.748 2.171 14.798 1.00 82.38 92 SER A C 1
ATOM 726 O O . SER A 1 92 ? -26.106 1.177 15.426 1.00 82.38 92 SER A O 1
ATOM 728 N N . ARG A 1 93 ? -26.531 2.725 13.856 1.00 86.19 93 ARG A N 1
ATOM 729 C CA . ARG A 1 93 ? -27.859 2.177 13.505 1.00 86.19 93 ARG A CA 1
ATOM 730 C C . ARG A 1 93 ? -27.752 0.812 12.830 1.00 86.19 93 ARG A C 1
ATOM 732 O O . ARG A 1 93 ? -28.551 -0.073 13.115 1.00 86.19 93 ARG A O 1
ATOM 739 N N . MET A 1 94 ? -26.753 0.621 11.968 1.00 88.81 94 MET A N 1
ATOM 740 C CA . MET A 1 94 ? -26.502 -0.671 11.321 1.00 88.81 94 MET A CA 1
ATOM 741 C C . MET A 1 94 ? -26.113 -1.759 12.329 1.00 88.81 94 MET A C 1
ATOM 743 O O . MET A 1 94 ? -26.582 -2.890 12.202 1.00 88.81 94 MET A O 1
ATOM 747 N N . ILE A 1 95 ? -25.315 -1.413 13.345 1.00 89.12 95 ILE A N 1
ATOM 748 C CA . ILE A 1 95 ? -24.956 -2.332 14.436 1.00 89.12 95 ILE A CA 1
ATOM 749 C C . ILE A 1 95 ? -26.206 -2.737 15.234 1.00 89.12 95 ILE A C 1
ATOM 751 O O . ILE A 1 95 ? -26.391 -3.919 15.510 1.00 89.12 95 ILE A O 1
ATOM 755 N N . MET A 1 96 ? -27.102 -1.792 15.548 1.00 89.25 96 MET A N 1
ATOM 756 C CA . MET A 1 96 ? -28.356 -2.084 16.266 1.00 89.25 96 MET A CA 1
ATOM 757 C C . MET A 1 96 ? -29.319 -2.986 15.481 1.00 89.25 96 MET A C 1
ATOM 759 O O . MET A 1 96 ? -30.057 -3.760 16.081 1.00 89.25 96 MET A O 1
ATOM 763 N N . LEU A 1 97 ? -29.283 -2.934 14.147 1.00 89.31 97 LEU A N 1
ATOM 764 C CA . LEU A 1 97 ? -30.031 -3.840 13.266 1.00 89.31 97 LEU A CA 1
ATOM 765 C C . LEU A 1 97 ? -29.415 -5.253 13.180 1.00 89.31 97 LEU A C 1
ATOM 767 O O . LEU A 1 97 ? -29.915 -6.093 12.434 1.00 89.31 97 LEU A O 1
ATOM 771 N N . GLY A 1 98 ? -28.325 -5.521 13.909 1.00 89.25 98 GLY A N 1
ATOM 772 C CA . GLY A 1 98 ? -27.650 -6.820 13.945 1.00 89.25 98 GLY A CA 1
ATOM 773 C C . GLY A 1 98 ? -26.673 -7.062 12.790 1.00 89.25 98 GLY A C 1
ATOM 774 O O . GLY A 1 98 ? -26.169 -8.174 12.637 1.00 89.25 98 GLY A O 1
ATOM 775 N N . TYR A 1 99 ? -26.373 -6.049 11.968 1.00 88.44 99 TYR A N 1
ATOM 776 C CA . TYR A 1 99 ? -25.389 -6.187 10.895 1.00 88.44 99 TYR A CA 1
ATOM 777 C C . TYR A 1 99 ? -23.962 -6.000 11.418 1.00 88.44 99 TYR A C 1
ATOM 779 O O . TYR A 1 99 ? -23.637 -5.009 12.069 1.00 88.44 99 TYR A O 1
ATOM 787 N N . ASN A 1 100 ? -23.067 -6.918 11.047 1.00 88.81 100 ASN A N 1
ATOM 788 C CA . ASN A 1 100 ? -21.640 -6.782 11.328 1.00 88.81 100 ASN A CA 1
ATOM 789 C C . ASN A 1 100 ? -21.002 -5.755 10.370 1.00 88.81 100 ASN A C 1
ATOM 791 O O . ASN A 1 100 ? -20.682 -6.066 9.218 1.00 88.81 100 ASN A O 1
ATOM 795 N N . THR A 1 101 ? -20.825 -4.520 10.844 1.00 86.38 101 THR A N 1
ATOM 796 C CA . THR A 1 101 ? -20.291 -3.400 10.050 1.00 86.38 101 THR A CA 1
ATOM 797 C C . THR A 1 101 ? -18.826 -3.591 9.676 1.00 86.38 101 THR A C 1
ATOM 799 O O . THR A 1 101 ? -18.428 -3.226 8.569 1.00 86.38 101 THR A O 1
ATOM 802 N N . SER A 1 102 ? -18.039 -4.236 10.539 1.00 82.56 102 SER A N 1
ATOM 803 C CA . SER A 1 102 ? -16.641 -4.567 10.262 1.00 82.56 102 SER A CA 1
ATOM 804 C C . SER A 1 102 ? -16.522 -5.473 9.040 1.00 82.56 102 SER A C 1
ATOM 806 O O . SER A 1 102 ? -15.786 -5.142 8.114 1.00 82.56 102 SER A O 1
ATOM 808 N N . LEU A 1 103 ? -17.287 -6.570 8.975 1.00 81.81 103 LEU A N 1
ATOM 809 C CA . LEU A 1 103 ? -17.268 -7.471 7.814 1.00 81.81 103 LEU A CA 1
ATOM 810 C C . LEU A 1 103 ? -17.683 -6.758 6.523 1.00 81.81 103 LEU A C 1
ATOM 812 O O . LEU A 1 103 ? -17.049 -6.947 5.489 1.00 81.81 103 LEU A O 1
ATOM 816 N N . ILE A 1 104 ? -18.699 -5.893 6.580 1.00 86.69 104 ILE A N 1
ATOM 817 C CA . ILE A 1 104 ? -19.145 -5.115 5.415 1.00 86.69 104 ILE A CA 1
ATOM 818 C C . ILE A 1 104 ? -18.017 -4.205 4.899 1.00 86.69 104 ILE A C 1
ATOM 820 O O . ILE A 1 104 ? -17.789 -4.137 3.690 1.00 86.69 104 ILE A O 1
ATOM 824 N N . LYS A 1 105 ? -17.268 -3.553 5.799 1.00 85.12 105 LYS A N 1
ATOM 825 C CA . LYS A 1 105 ? -16.103 -2.723 5.449 1.00 85.12 105 LYS A CA 1
ATOM 826 C C . LYS A 1 105 ? -14.952 -3.550 4.868 1.00 85.12 105 LYS A C 1
ATOM 828 O O . LYS A 1 105 ? -14.376 -3.145 3.862 1.00 85.12 105 LYS A O 1
ATOM 833 N N . TRP A 1 106 ? -14.652 -4.719 5.441 1.00 80.25 106 TRP A N 1
ATOM 834 C CA . TRP A 1 106 ? -13.631 -5.636 4.913 1.00 80.25 106 TRP A CA 1
ATOM 835 C C . TRP A 1 106 ? -13.969 -6.131 3.503 1.00 80.25 106 TRP A C 1
ATOM 837 O O . TRP A 1 106 ? -13.104 -6.130 2.628 1.00 80.25 106 TRP A O 1
ATOM 847 N N . VAL A 1 107 ? -15.229 -6.496 3.247 1.00 85.00 107 VAL A N 1
ATOM 848 C CA . VAL A 1 107 ? -15.682 -6.913 1.910 1.00 85.00 107 VAL A CA 1
ATOM 849 C C . VAL A 1 107 ? -15.603 -5.750 0.921 1.00 85.00 107 VAL A C 1
ATOM 851 O O . VAL A 1 107 ? -15.116 -5.932 -0.192 1.00 85.00 107 VAL A O 1
ATOM 854 N N . ALA A 1 108 ? -16.011 -4.542 1.321 1.00 86.00 108 ALA A N 1
ATOM 855 C CA . ALA A 1 108 ? -15.891 -3.359 0.468 1.00 86.00 108 ALA A CA 1
ATOM 856 C C . ALA A 1 108 ? -14.430 -3.053 0.104 1.00 86.00 108 ALA A C 1
ATOM 858 O O . ALA A 1 108 ? -14.132 -2.714 -1.046 1.00 86.00 108 ALA A O 1
ATOM 859 N N . PHE A 1 109 ? -13.516 -3.218 1.063 1.00 85.94 109 PHE A N 1
ATOM 860 C CA . PHE A 1 109 ? -12.083 -3.075 0.834 1.00 85.94 109 PHE A CA 1
ATOM 861 C C . PHE A 1 109 ? -11.561 -4.134 -0.145 1.00 85.94 109 PHE A C 1
ATOM 863 O O . PHE A 1 109 ? -10.931 -3.772 -1.135 1.00 85.94 109 PHE A O 1
ATOM 870 N N . MET A 1 110 ? -11.905 -5.414 0.049 1.00 88.88 110 MET A N 1
ATOM 871 C CA . MET A 1 110 ? -11.513 -6.494 -0.868 1.00 88.88 110 MET A CA 1
ATOM 872 C C . MET A 1 110 ? -12.002 -6.259 -2.302 1.00 88.88 110 MET A C 1
ATOM 874 O O . MET A 1 110 ? -11.221 -6.398 -3.242 1.00 88.88 110 MET A O 1
ATOM 878 N N . VAL A 1 111 ? -13.264 -5.857 -2.482 1.00 87.50 111 VAL A N 1
ATOM 879 C CA . VAL A 1 111 ? -13.816 -5.539 -3.810 1.00 87.50 111 VAL A CA 1
ATOM 880 C C . VAL A 1 111 ? -13.048 -4.385 -4.458 1.00 87.50 111 VAL A C 1
ATOM 882 O O . VAL A 1 111 ? -12.692 -4.464 -5.633 1.00 87.50 111 VAL A O 1
ATOM 885 N N . SER A 1 112 ? -12.756 -3.328 -3.698 1.00 85.88 112 SER A N 1
ATOM 886 C CA . SER A 1 112 ? -12.011 -2.169 -4.203 1.00 85.88 112 SER A CA 1
ATOM 887 C C . SER A 1 112 ? -10.590 -2.555 -4.624 1.00 85.88 112 SER A C 1
ATOM 889 O O . SER A 1 112 ? -10.131 -2.157 -5.696 1.00 85.88 112 SER A O 1
ATOM 891 N N . SER A 1 113 ? -9.907 -3.382 -3.825 1.00 83.50 113 SER A N 1
ATOM 892 C CA . SER A 1 113 ? -8.578 -3.911 -4.147 1.00 83.50 113 SER A CA 1
ATOM 893 C C . SER A 1 113 ? -8.593 -4.799 -5.389 1.00 83.50 113 SER A C 1
ATOM 895 O O . SER A 1 113 ? -7.694 -4.689 -6.219 1.00 83.50 113 SER A O 1
ATOM 897 N N . PHE A 1 114 ? -9.620 -5.635 -5.555 1.00 87.88 114 PHE A N 1
ATOM 898 C CA . PHE A 1 114 ? -9.763 -6.499 -6.725 1.00 87.88 114 PHE A CA 1
ATOM 899 C C . PHE A 1 114 ? -9.918 -5.683 -8.015 1.00 87.88 114 PHE A C 1
ATOM 901 O O . PHE A 1 114 ? -9.184 -5.898 -8.979 1.00 87.88 114 PHE A O 1
ATOM 908 N N . VAL A 1 115 ? -10.801 -4.679 -8.011 1.00 85.62 115 VAL A N 1
ATOM 909 C CA . VAL A 1 115 ? -10.998 -3.792 -9.170 1.00 85.62 115 VAL A CA 1
ATOM 910 C C . VAL A 1 115 ? -9.741 -2.963 -9.462 1.00 85.62 115 VAL A C 1
ATOM 912 O O . VAL A 1 115 ? -9.351 -2.819 -10.620 1.00 85.62 115 VAL A O 1
ATOM 915 N N . SER A 1 116 ? -9.065 -2.464 -8.424 1.00 82.75 116 SER A N 1
ATOM 916 C CA . SER A 1 116 ? -7.800 -1.731 -8.567 1.00 82.75 116 SER A CA 1
ATOM 917 C C . SER A 1 116 ? -6.687 -2.603 -9.168 1.00 82.75 116 SER A C 1
ATOM 919 O O . SER A 1 116 ? -5.975 -2.168 -10.074 1.00 82.75 116 SER A O 1
ATOM 921 N N . SER A 1 117 ? -6.578 -3.865 -8.735 1.00 82.38 117 SER A N 1
ATOM 922 C CA . SER A 1 117 ? -5.588 -4.822 -9.243 1.00 82.38 117 SER A CA 1
ATOM 923 C C . SER A 1 117 ? -5.761 -5.096 -10.738 1.00 82.38 117 SER A C 1
ATOM 925 O O . SER A 1 117 ? -4.778 -5.083 -11.478 1.00 82.38 117 SER A O 1
ATOM 927 N N . ILE A 1 118 ? -7.005 -5.243 -11.207 1.00 84.69 118 ILE A N 1
ATOM 928 C CA . ILE A 1 118 ? -7.310 -5.386 -12.637 1.00 84.69 118 ILE A CA 1
ATOM 929 C C . ILE A 1 118 ? -6.765 -4.182 -13.422 1.00 84.69 118 ILE A C 1
ATOM 931 O O . ILE A 1 118 ? -6.080 -4.361 -14.430 1.00 84.69 118 ILE A O 1
ATOM 935 N N . GLY A 1 119 ? -6.993 -2.959 -12.931 1.00 79.06 119 GLY A N 1
ATOM 936 C CA . GLY A 1 119 ? -6.437 -1.739 -13.525 1.00 79.06 119 GLY A CA 1
ATOM 937 C C . GLY A 1 119 ? -4.904 -1.719 -13.543 1.00 79.06 119 GLY A C 1
ATOM 938 O O . GLY A 1 119 ? -4.302 -1.364 -14.557 1.00 79.06 119 GLY A O 1
ATOM 939 N N . GLY A 1 120 ? -4.268 -2.164 -12.456 1.00 72.62 120 GLY A N 1
ATOM 940 C CA . GLY A 1 120 ? -2.812 -2.292 -12.360 1.00 72.62 120 GLY A CA 1
ATOM 941 C C . GLY A 1 120 ? -2.227 -3.274 -13.379 1.00 72.62 120 GLY A C 1
ATOM 942 O O . GLY A 1 120 ? -1.249 -2.954 -14.052 1.00 72.62 120 GLY A O 1
ATOM 943 N N . ILE A 1 121 ? -2.861 -4.434 -13.566 1.00 74.12 121 ILE A N 1
ATOM 944 C CA . ILE A 1 121 ? -2.448 -5.429 -14.566 1.00 74.12 121 ILE A CA 1
ATOM 945 C C . ILE A 1 121 ? -2.518 -4.825 -15.976 1.00 74.12 121 ILE A C 1
ATOM 947 O O . ILE A 1 121 ? -1.559 -4.931 -16.741 1.00 74.12 121 ILE A O 1
ATOM 951 N N . PHE A 1 122 ? -3.603 -4.122 -16.316 1.00 71.62 122 PHE A N 1
ATOM 952 C CA . PHE A 1 122 ? -3.719 -3.437 -17.609 1.00 71.62 122 PHE A CA 1
ATOM 953 C C . PHE A 1 122 ? -2.661 -2.364 -17.820 1.00 71.62 122 PHE A C 1
ATOM 955 O O . PHE A 1 122 ? -2.151 -2.216 -18.932 1.00 71.62 122 PHE A O 1
ATOM 962 N N . PHE A 1 123 ? -2.307 -1.639 -16.763 1.00 66.94 123 PHE A N 1
ATOM 963 C CA . PHE A 1 123 ? -1.270 -0.622 -16.821 1.00 66.94 123 PHE A CA 1
ATOM 964 C C . PHE A 1 123 ? 0.097 -1.215 -17.188 1.00 66.94 123 PHE A C 1
ATOM 966 O O . PHE A 1 123 ? 0.800 -0.643 -18.020 1.00 66.94 123 PHE A O 1
ATOM 973 N N . VAL A 1 124 ? 0.437 -2.403 -16.670 1.00 65.62 124 VAL A N 1
ATOM 974 C CA . VAL A 1 124 ? 1.662 -3.133 -17.051 1.00 65.62 124 VAL A CA 1
ATOM 975 C C . VAL A 1 124 ? 1.657 -3.485 -18.544 1.00 65.62 124 VAL A C 1
ATOM 977 O O . VAL A 1 124 ? 2.654 -3.275 -19.238 1.00 65.62 124 VAL A O 1
ATOM 980 N N . TYR A 1 125 ? 0.522 -3.948 -19.077 1.00 66.19 125 TYR A N 1
ATOM 981 C CA . TYR A 1 125 ? 0.393 -4.249 -20.508 1.00 66.19 125 TYR A CA 1
ATOM 982 C C . TYR A 1 125 ? 0.408 -2.993 -21.398 1.00 66.19 125 TYR A C 1
ATOM 984 O O . TYR A 1 125 ? 0.931 -3.051 -22.512 1.00 66.19 125 TYR A O 1
ATOM 992 N N . PHE A 1 126 ? -0.130 -1.865 -20.920 1.00 61.31 126 PHE A N 1
ATOM 993 C CA . PHE A 1 126 ? -0.119 -0.582 -21.632 1.00 61.31 126 PHE A CA 1
ATOM 994 C C . PHE A 1 126 ? 1.275 0.042 -21.686 1.00 61.31 126 PHE A C 1
ATOM 996 O O . PHE A 1 126 ? 1.694 0.519 -22.741 1.00 61.31 126 PHE A O 1
ATOM 1003 N N . ILE A 1 127 ? 2.004 0.011 -20.567 1.00 60.25 127 ILE A N 1
ATOM 1004 C CA . ILE A 1 127 ? 3.399 0.453 -20.531 1.00 60.25 127 ILE A CA 1
ATOM 1005 C C . ILE A 1 127 ? 4.232 -0.403 -21.485 1.00 60.25 127 ILE A C 1
ATOM 1007 O O . ILE A 1 127 ? 5.118 0.129 -22.153 1.00 60.25 127 ILE A O 1
ATOM 1011 N N . GLY A 1 128 ? 3.890 -1.691 -21.619 1.00 55.16 128 GLY A N 1
ATOM 1012 C CA . GLY A 1 128 ? 4.704 -2.669 -22.323 1.00 55.16 128 GLY A CA 1
ATOM 1013 C C . GLY A 1 128 ? 5.985 -2.879 -21.529 1.00 55.16 128 GLY A C 1
ATOM 1014 O O . GLY A 1 128 ? 6.648 -1.915 -21.158 1.00 55.16 128 GLY A O 1
ATOM 1015 N N . LEU A 1 129 ? 6.334 -4.128 -21.223 1.00 54.03 129 LEU A N 1
ATOM 1016 C CA . LEU A 1 129 ? 7.585 -4.428 -20.526 1.00 54.03 129 LEU A CA 1
ATOM 1017 C C . LEU A 1 129 ? 8.727 -3.628 -21.188 1.00 54.03 129 LEU A C 1
ATOM 1019 O O . LEU A 1 129 ? 9.062 -3.871 -22.345 1.00 54.03 129 LEU A O 1
ATOM 1023 N N . MET A 1 130 ? 9.258 -2.642 -20.453 1.00 49.66 130 MET A N 1
ATOM 1024 C CA . MET A 1 130 ? 10.369 -1.763 -20.835 1.00 49.66 130 MET A CA 1
ATOM 1025 C C . MET A 1 130 ? 10.100 -0.652 -21.873 1.00 49.66 130 MET A C 1
ATOM 1027 O O . MET A 1 130 ? 10.879 -0.473 -22.809 1.00 49.66 130 MET A O 1
ATOM 1031 N N . LYS A 1 131 ? 9.101 0.216 -21.672 1.00 43.38 131 LYS A N 1
ATOM 1032 C CA . LYS A 1 131 ? 9.265 1.622 -22.098 1.00 43.38 131 LYS A CA 1
ATOM 1033 C C . LYS A 1 131 ? 9.621 2.483 -20.894 1.00 43.38 131 LYS A C 1
ATOM 1035 O O . LYS A 1 131 ? 8.744 2.875 -20.130 1.00 43.38 13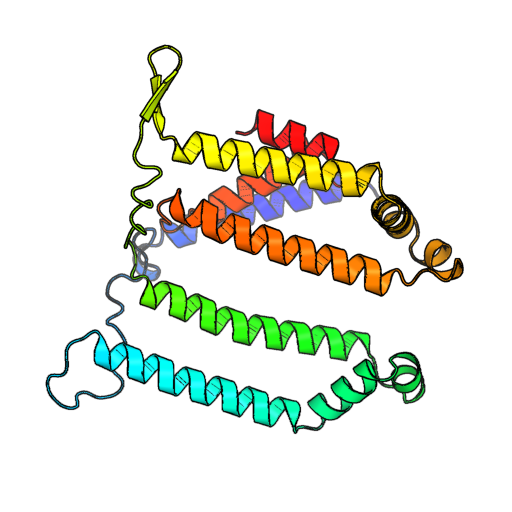1 LYS A O 1
ATOM 1040 N N . GLN A 1 132 ? 10.914 2.802 -20.750 1.00 46.19 132 GLN A N 1
ATOM 1041 C CA . GLN A 1 132 ? 11.347 3.891 -19.874 1.00 46.19 132 GLN A CA 1
ATOM 1042 C C . GLN A 1 132 ? 10.517 5.123 -20.228 1.00 46.19 132 GLN A C 1
ATOM 1044 O O . GLN A 1 132 ? 10.549 5.611 -21.364 1.00 46.19 132 GLN A O 1
ATOM 1049 N N . LYS A 1 133 ? 9.744 5.621 -19.262 1.00 48.44 133 LYS A N 1
ATOM 1050 C CA . LYS A 1 133 ? 9.147 6.943 -19.379 1.00 48.44 133 LYS A CA 1
ATOM 1051 C C . LYS A 1 133 ? 10.322 7.912 -19.493 1.00 48.44 133 LYS A C 1
ATOM 1053 O O . LYS A 1 133 ? 11.067 8.073 -18.533 1.00 48.44 133 LYS A O 1
ATOM 1058 N N . LYS A 1 134 ? 10.534 8.469 -20.695 1.00 52.44 134 LYS A N 1
ATOM 1059 C CA . LYS A 1 134 ? 11.596 9.450 -20.966 1.00 52.44 134 LYS A CA 1
ATOM 1060 C C . LYS A 1 134 ? 11.550 10.499 -19.857 1.00 52.44 134 LYS A C 1
ATOM 1062 O O . LYS A 1 134 ? 10.521 11.151 -19.679 1.00 52.44 134 LYS A O 1
ATOM 1067 N N . ILE A 1 135 ? 12.647 10.610 -19.112 1.00 56.88 135 ILE A N 1
ATOM 1068 C CA . ILE A 1 135 ? 12.827 11.610 -18.058 1.00 56.88 135 ILE A CA 1
ATOM 1069 C C . ILE A 1 135 ? 12.507 12.983 -18.680 1.00 56.88 135 ILE A C 1
ATOM 1071 O O . ILE A 1 135 ? 12.980 13.252 -19.794 1.00 56.88 135 ILE A O 1
ATOM 1075 N N . PRO A 1 136 ? 11.663 13.816 -18.038 1.00 55.97 136 PRO A N 1
ATOM 1076 C CA . PRO A 1 136 ? 11.274 15.112 -18.578 1.00 55.97 136 PRO A CA 1
ATOM 1077 C C . PRO A 1 136 ? 12.515 15.951 -18.888 1.00 55.97 136 PRO A C 1
ATOM 1079 O O . PRO A 1 136 ? 13.480 15.966 -18.128 1.00 55.97 136 PRO A O 1
ATOM 1082 N N . GLU A 1 137 ? 12.481 16.643 -20.024 1.00 58.72 137 GLU A N 1
ATOM 1083 C CA . GLU A 1 137 ? 13.621 17.365 -20.608 1.00 58.72 137 GLU A CA 1
ATOM 1084 C C . GLU A 1 137 ? 14.233 18.405 -19.649 1.00 58.72 137 GLU A C 1
ATOM 1086 O O . GLU A 1 137 ? 15.437 18.636 -19.684 1.00 58.72 137 GLU A O 1
ATOM 1091 N N . LEU A 1 138 ? 13.425 18.926 -18.717 1.00 56.09 138 LEU A N 1
ATOM 1092 C CA . LEU A 1 138 ? 13.819 19.847 -17.643 1.00 56.09 138 LEU A CA 1
ATOM 1093 C C . LEU A 1 138 ? 14.751 19.245 -16.569 1.00 56.09 138 LEU A C 1
ATOM 1095 O O . LEU A 1 138 ? 15.375 20.004 -15.838 1.00 56.09 138 LEU A O 1
ATOM 1099 N N . LEU A 1 139 ? 14.865 17.914 -16.450 1.00 53.91 139 LEU A N 1
ATOM 1100 C CA . LEU A 1 139 ? 15.726 17.235 -15.461 1.00 53.91 139 LEU A CA 1
ATOM 1101 C C . LEU A 1 139 ? 16.902 16.462 -16.094 1.00 53.91 139 LEU A C 1
ATOM 1103 O O . LEU A 1 139 ? 17.578 15.702 -15.403 1.00 53.91 139 LEU A O 1
ATOM 1107 N N . LYS A 1 140 ? 17.185 16.664 -17.391 1.00 57.50 140 LYS A N 1
ATOM 1108 C CA . LYS A 1 140 ? 18.301 16.012 -18.114 1.00 57.50 140 LYS A CA 1
ATOM 1109 C C . LYS A 1 140 ? 19.693 16.604 -17.825 1.00 57.50 140 LYS A C 1
ATOM 1111 O O . LYS A 1 140 ? 20.654 16.245 -18.500 1.00 57.50 140 LYS A O 1
ATOM 1116 N N . GLY A 1 141 ? 19.819 17.514 -16.863 1.00 58.53 141 GLY A N 1
ATOM 1117 C CA . GLY A 1 141 ? 21.112 18.083 -16.489 1.00 58.53 141 GLY A CA 1
ATOM 1118 C C . GLY A 1 141 ? 21.898 17.177 -15.538 1.00 58.53 141 GLY A C 1
ATOM 1119 O O . GLY A 1 141 ? 21.327 16.454 -14.717 1.00 58.53 141 GLY A O 1
ATOM 1120 N N . TYR A 1 142 ? 23.220 17.250 -15.641 1.00 55.62 142 TYR A N 1
ATOM 1121 C CA . TYR A 1 142 ? 24.162 16.670 -14.690 1.00 55.62 142 TYR A CA 1
ATOM 1122 C C . TYR A 1 142 ? 24.760 17.816 -13.883 1.00 55.62 142 TYR A C 1
ATOM 1124 O O . TYR A 1 142 ? 25.120 18.845 -14.454 1.00 55.62 142 TYR A O 1
ATOM 1132 N N . VAL A 1 143 ? 24.852 17.653 -12.566 1.00 61.88 143 VAL A N 1
ATOM 1133 C CA . VAL A 1 143 ? 25.625 18.568 -11.722 1.00 61.88 143 VAL A CA 1
ATOM 1134 C C . VAL A 1 143 ? 26.890 17.826 -11.323 1.00 61.88 143 VAL A C 1
ATOM 1136 O O . VAL A 1 143 ? 26.822 16.730 -10.765 1.00 61.88 143 VAL A O 1
ATOM 1139 N N . THR A 1 144 ? 28.045 18.406 -11.634 1.00 57.69 144 THR A N 1
ATOM 1140 C CA . THR A 1 144 ? 29.344 17.907 -11.183 1.00 57.69 144 THR A CA 1
ATOM 1141 C C . THR A 1 144 ? 29.512 18.268 -9.708 1.00 57.69 144 THR A C 1
ATOM 1143 O O . THR A 1 144 ? 29.824 19.412 -9.378 1.00 57.69 144 THR A O 1
ATOM 1146 N N . LEU A 1 145 ? 29.273 17.311 -8.811 1.00 51.34 145 LEU A N 1
ATOM 1147 C CA . LEU A 1 145 ? 29.611 17.416 -7.390 1.00 51.34 145 LEU A CA 1
ATOM 1148 C C . LEU A 1 145 ? 30.870 16.582 -7.151 1.00 51.34 145 LEU A C 1
ATOM 1150 O O . LEU A 1 145 ? 30.831 15.377 -7.375 1.00 51.34 145 LEU A O 1
ATOM 1154 N N . PHE A 1 146 ? 31.961 17.213 -6.699 1.00 58.00 146 PHE A N 1
ATOM 1155 C CA . PHE A 1 146 ? 33.200 16.532 -6.279 1.00 58.00 146 PHE A CA 1
ATOM 1156 C C . PHE A 1 146 ? 33.661 15.412 -7.250 1.00 58.00 146 PHE A C 1
ATOM 1158 O O . PHE A 1 146 ? 33.802 14.263 -6.844 1.00 58.00 146 PHE A O 1
ATOM 1165 N N . ASP A 1 147 ? 33.835 15.732 -8.541 1.00 59.16 147 ASP A N 1
ATOM 1166 C CA . ASP A 1 147 ? 34.250 14.805 -9.622 1.00 59.16 147 ASP A CA 1
ATOM 1167 C C . ASP A 1 147 ? 33.297 13.633 -9.958 1.00 59.16 147 ASP A C 1
ATOM 1169 O O . ASP A 1 147 ? 33.610 12.793 -10.803 1.00 59.16 147 ASP A O 1
ATOM 1173 N N . ALA A 1 148 ? 32.084 13.602 -9.395 1.00 57.41 148 ALA A N 1
ATOM 1174 C CA . ALA A 1 148 ? 31.038 12.653 -9.771 1.00 57.41 148 ALA A CA 1
ATOM 1175 C C . ALA A 1 148 ? 29.907 13.340 -10.559 1.00 57.41 148 ALA A C 1
ATOM 1177 O O . ALA A 1 148 ? 29.282 14.301 -10.100 1.00 57.41 148 ALA A O 1
ATOM 1178 N N . ASN A 1 149 ? 29.604 12.819 -11.754 1.00 61.09 149 ASN A N 1
ATOM 1179 C CA . ASN A 1 149 ? 28.449 13.243 -12.549 1.00 61.09 149 ASN A CA 1
ATOM 1180 C C . ASN A 1 149 ? 27.166 12.644 -11.966 1.00 61.09 149 ASN A C 1
ATOM 1182 O O . ASN A 1 149 ? 26.805 11.507 -12.277 1.00 61.09 149 ASN A O 1
ATOM 1186 N N . VAL A 1 150 ? 26.463 13.416 -11.134 1.00 65.56 150 VAL A N 1
ATOM 1187 C CA . VAL A 1 150 ? 25.191 12.987 -10.544 1.00 65.56 150 VAL A CA 1
ATOM 1188 C C . VAL A 1 150 ? 24.022 13.572 -11.350 1.00 65.56 150 VAL A C 1
ATOM 1190 O O . VAL A 1 150 ? 23.961 14.791 -11.550 1.00 65.56 150 VAL A O 1
ATOM 1193 N N . PRO A 1 151 ? 23.070 12.742 -11.820 1.00 71.25 151 PRO A N 1
ATOM 1194 C CA . PRO A 1 151 ? 21.862 13.232 -12.479 1.00 71.25 151 PRO A CA 1
ATOM 1195 C C . PRO A 1 151 ? 21.021 14.110 -11.539 1.00 71.25 151 PRO A C 1
ATOM 1197 O O . PRO A 1 151 ? 20.745 13.712 -10.405 1.00 71.25 151 PRO A O 1
ATOM 1200 N N . ILE A 1 152 ? 20.524 15.256 -12.025 1.00 69.25 152 ILE A N 1
ATOM 1201 C CA . ILE A 1 152 ? 19.623 16.157 -11.268 1.00 69.25 152 ILE A CA 1
ATOM 1202 C C . ILE A 1 152 ? 18.393 15.414 -10.726 1.00 69.25 152 ILE A C 1
ATOM 1204 O O . ILE A 1 152 ? 17.899 15.711 -9.639 1.00 69.25 152 ILE A O 1
ATOM 1208 N N . TYR A 1 153 ? 17.926 14.402 -11.455 1.00 67.75 153 TYR A N 1
ATOM 1209 C CA . TYR A 1 153 ? 16.823 13.538 -11.045 1.00 67.75 153 TYR A CA 1
ATOM 1210 C C . TYR A 1 153 ? 17.058 12.821 -9.703 1.00 67.75 153 TYR A C 1
ATOM 1212 O O . TYR A 1 153 ? 16.144 12.756 -8.881 1.00 67.75 153 TYR A O 1
ATOM 1220 N N . ASN A 1 154 ? 18.282 12.358 -9.431 1.00 70.56 154 ASN A N 1
ATOM 1221 C CA . ASN A 1 154 ? 18.605 11.664 -8.180 1.00 70.56 154 ASN A CA 1
ATOM 1222 C C . ASN A 1 154 ? 18.588 12.635 -6.993 1.00 70.56 154 ASN A C 1
ATOM 1224 O O . ASN A 1 154 ? 18.076 12.306 -5.924 1.00 70.56 154 ASN A O 1
ATOM 1228 N N . ILE A 1 155 ? 19.083 13.858 -7.207 1.00 75.75 155 ILE A N 1
ATOM 1229 C CA . ILE A 1 155 ? 19.057 14.935 -6.209 1.00 75.75 155 ILE A CA 1
ATOM 1230 C C . ILE A 1 155 ? 17.609 15.344 -5.910 1.00 75.75 155 ILE A C 1
ATOM 1232 O O . ILE A 1 155 ? 17.242 15.522 -4.748 1.00 75.75 155 ILE A O 1
ATOM 1236 N N . PHE A 1 156 ? 16.766 15.441 -6.943 1.00 77.69 156 PHE A N 1
ATOM 1237 C CA . PHE A 1 156 ? 15.347 15.752 -6.789 1.00 77.69 156 PHE A CA 1
ATOM 1238 C C . PHE A 1 156 ? 14.609 14.686 -5.969 1.00 77.69 156 PHE A C 1
ATOM 1240 O O . PHE A 1 156 ? 13.905 15.034 -5.022 1.00 77.69 156 PHE A O 1
ATOM 1247 N N . ILE A 1 157 ? 14.801 13.397 -6.278 1.00 74.88 157 ILE A N 1
ATOM 1248 C CA . ILE A 1 157 ? 14.199 12.302 -5.500 1.00 74.88 157 ILE A CA 1
ATOM 1249 C C . ILE A 1 157 ? 14.691 12.330 -4.058 1.00 74.88 157 ILE A C 1
ATOM 1251 O O . ILE A 1 157 ? 13.880 12.193 -3.148 1.00 74.88 157 ILE A O 1
ATOM 1255 N N . PHE A 1 158 ? 15.991 12.522 -3.837 1.00 79.38 158 PHE A N 1
ATOM 1256 C CA . PHE A 1 158 ? 16.548 12.576 -2.490 1.00 79.38 158 PHE A CA 1
ATOM 1257 C C . PHE A 1 158 ? 15.937 13.722 -1.671 1.00 79.38 158 PHE A C 1
ATOM 1259 O O . PHE A 1 158 ? 15.471 13.502 -0.552 1.00 79.38 158 PHE A O 1
ATOM 1266 N N . CYS A 1 159 ? 15.845 14.927 -2.247 1.00 82.00 159 CYS A N 1
ATOM 1267 C CA . CYS A 1 159 ? 15.159 16.057 -1.614 1.00 82.00 159 CYS A CA 1
ATOM 1268 C C . CYS A 1 159 ? 13.685 15.749 -1.331 1.00 82.00 159 CYS A C 1
ATOM 1270 O O . CYS A 1 159 ? 13.197 16.034 -0.240 1.00 82.00 159 CYS A O 1
ATOM 1272 N N . PHE A 1 160 ? 12.979 15.140 -2.284 1.00 82.44 160 PHE A N 1
ATOM 1273 C CA . PHE A 1 160 ? 11.570 14.788 -2.133 1.00 82.44 160 PHE A CA 1
ATOM 1274 C C . PHE A 1 160 ? 11.345 13.727 -1.043 1.00 82.44 160 PHE A C 1
ATOM 1276 O O . PHE A 1 160 ? 10.441 13.862 -0.219 1.00 82.44 160 PHE A O 1
ATOM 1283 N N . ALA A 1 161 ? 12.200 12.705 -0.981 1.00 78.81 161 ALA A N 1
ATOM 1284 C CA . ALA A 1 161 ? 12.169 11.674 0.050 1.00 78.81 161 ALA A CA 1
ATOM 1285 C C . ALA A 1 161 ? 12.459 12.261 1.438 1.00 78.81 161 ALA A C 1
ATOM 1287 O O . ALA A 1 161 ? 11.729 11.986 2.391 1.00 78.81 161 ALA A O 1
ATOM 1288 N N . CYS A 1 162 ? 13.468 13.130 1.545 1.00 85.31 162 CYS A N 1
ATOM 1289 C CA . CYS A 1 162 ? 13.795 13.832 2.783 1.00 85.31 162 CYS A CA 1
ATOM 1290 C C . CYS A 1 162 ? 12.638 14.737 3.236 1.00 85.31 162 CYS A C 1
ATOM 1292 O O . CYS A 1 162 ? 12.267 14.729 4.408 1.00 85.31 162 CYS A O 1
ATOM 1294 N N . PHE A 1 163 ? 11.992 15.439 2.299 1.00 87.75 163 PHE A N 1
ATOM 1295 C CA . PHE A 1 163 ? 10.811 16.256 2.572 1.00 87.75 163 PHE A CA 1
ATOM 1296 C C . PHE A 1 163 ? 9.634 15.426 3.107 1.00 87.75 163 PHE A C 1
ATOM 1298 O O . PHE A 1 163 ? 9.021 15.811 4.105 1.00 87.75 163 PHE A O 1
ATOM 1305 N N . ILE A 1 164 ? 9.336 14.267 2.506 1.00 85.94 164 ILE A N 1
ATOM 1306 C CA . ILE A 1 164 ? 8.283 13.357 2.992 1.00 85.94 164 ILE A CA 1
ATOM 1307 C C . ILE A 1 164 ? 8.629 12.829 4.382 1.00 85.94 164 ILE A C 1
ATOM 1309 O O . ILE A 1 164 ? 7.781 12.837 5.275 1.00 85.94 164 ILE A O 1
ATOM 1313 N N . CYS A 1 165 ? 9.872 12.390 4.574 1.00 82.12 165 CYS A N 1
ATOM 1314 C CA . CYS A 1 165 ? 10.347 11.846 5.837 1.00 82.12 165 CYS A CA 1
ATOM 1315 C C . CYS A 1 165 ? 10.236 12.886 6.962 1.00 82.12 165 CYS A C 1
ATOM 1317 O O . CYS A 1 165 ? 9.641 12.612 8.004 1.00 82.12 165 CYS A O 1
ATOM 1319 N N . LEU A 1 166 ? 10.703 14.115 6.713 1.00 88.69 166 LEU A N 1
ATOM 1320 C CA . LEU A 1 166 ? 10.595 15.240 7.641 1.00 88.69 166 LEU A CA 1
ATOM 1321 C C . LEU A 1 166 ? 9.131 15.604 7.931 1.00 88.69 166 LEU A C 1
ATOM 1323 O O . LEU A 1 166 ? 8.762 15.816 9.085 1.00 88.69 166 LEU A O 1
ATOM 1327 N N . THR A 1 167 ? 8.283 15.637 6.901 1.00 87.56 167 THR A N 1
ATOM 1328 C CA . THR A 1 167 ? 6.850 15.936 7.038 1.00 87.56 167 THR A CA 1
ATOM 1329 C C . THR A 1 167 ? 6.150 14.897 7.913 1.00 87.56 167 THR A C 1
ATOM 1331 O O . THR A 1 167 ? 5.444 15.259 8.854 1.00 87.56 167 THR A O 1
ATOM 1334 N N . LEU A 1 168 ? 6.378 13.604 7.661 1.00 85.81 168 LEU A N 1
ATOM 1335 C CA . LEU A 1 168 ? 5.821 12.526 8.480 1.00 85.81 168 LEU A CA 1
ATOM 1336 C C . LEU A 1 168 ? 6.364 12.554 9.905 1.00 85.81 168 LEU A C 1
ATOM 1338 O O . LEU A 1 168 ? 5.597 12.374 10.850 1.00 85.81 168 LEU A O 1
ATOM 1342 N N . TRP A 1 169 ? 7.657 12.826 10.072 1.00 84.62 169 TRP A N 1
ATOM 1343 C CA . TRP A 1 169 ? 8.275 12.970 11.382 1.00 84.62 169 TRP A CA 1
ATOM 1344 C C . TRP A 1 169 ? 7.607 14.077 12.201 1.00 84.62 169 TRP A C 1
ATOM 1346 O O . TRP A 1 169 ? 7.196 13.844 13.339 1.00 84.62 169 TRP A O 1
ATOM 1356 N N . LEU A 1 170 ? 7.423 15.260 11.608 1.00 87.38 170 LEU A N 1
ATOM 1357 C CA . LEU A 1 170 ? 6.752 16.391 12.248 1.00 87.38 170 LEU A CA 1
ATOM 1358 C C . LEU A 1 170 ? 5.287 16.081 12.561 1.00 87.38 170 LEU A C 1
ATOM 1360 O O . LEU A 1 170 ? 4.835 16.354 13.674 1.00 87.38 170 LEU A O 1
ATOM 1364 N N . ILE A 1 171 ? 4.551 15.466 11.632 1.00 88.62 171 ILE A N 1
ATOM 1365 C CA . ILE A 1 171 ? 3.153 15.080 11.857 1.00 88.62 171 ILE A CA 1
ATOM 1366 C C . ILE A 1 171 ? 3.061 14.089 13.017 1.00 88.62 171 ILE A C 1
ATOM 1368 O O . ILE A 1 171 ? 2.303 14.312 13.962 1.00 88.62 171 ILE A O 1
ATOM 1372 N N . LEU A 1 172 ? 3.861 13.027 13.005 1.00 84.44 172 LEU A N 1
ATOM 1373 C CA . LEU A 1 172 ? 3.801 11.998 14.034 1.00 84.44 172 LEU A CA 1
ATOM 1374 C C . LEU A 1 172 ? 4.311 12.499 15.386 1.00 84.44 172 LEU A C 1
ATOM 1376 O O . LEU A 1 172 ? 3.760 12.108 16.412 1.00 84.44 172 LEU A O 1
ATOM 1380 N N . GLN A 1 173 ? 5.334 13.355 15.442 1.00 82.06 173 GLN A N 1
ATOM 1381 C CA . GLN A 1 173 ? 5.915 13.799 16.714 1.00 82.06 173 GLN A CA 1
ATOM 1382 C C . GLN A 1 173 ? 5.256 15.042 17.303 1.00 82.06 173 GLN A C 1
ATOM 1384 O O . GLN A 1 173 ? 5.033 15.074 18.513 1.00 82.06 173 GLN A O 1
ATOM 1389 N N . LYS A 1 174 ? 4.942 16.045 16.481 1.00 86.69 174 LYS A N 1
ATOM 1390 C CA . LYS A 1 174 ? 4.562 17.386 16.945 1.00 86.69 174 LYS A CA 1
ATOM 1391 C C . LYS A 1 174 ? 3.069 17.691 16.835 1.00 86.69 174 LYS A C 1
ATOM 1393 O O . LYS A 1 174 ? 2.629 18.675 17.422 1.00 86.69 174 LYS A O 1
ATOM 1398 N N . THR A 1 175 ? 2.273 16.887 16.125 1.00 90.88 175 THR A N 1
ATOM 1399 C CA . THR A 1 175 ? 0.838 17.182 15.945 1.00 90.88 175 THR A CA 1
ATOM 1400 C C . THR A 1 175 ? -0.073 16.374 16.871 1.00 90.88 175 THR A C 1
ATOM 1402 O O . THR A 1 175 ? 0.270 15.282 17.331 1.00 90.88 175 THR A O 1
ATOM 1405 N N . LYS A 1 176 ? -1.285 16.900 17.110 1.00 84.00 176 LYS A N 1
ATOM 1406 C CA . LYS A 1 176 ? -2.343 16.230 17.893 1.00 84.00 176 LYS A CA 1
ATOM 1407 C C . LYS A 1 176 ? -2.715 14.864 17.314 1.00 84.00 176 LYS A C 1
ATOM 1409 O O . LYS A 1 176 ? -2.944 13.929 18.071 1.00 84.00 176 LYS A O 1
ATOM 1414 N N . ILE A 1 177 ? -2.707 14.740 15.986 1.00 85.00 177 ILE A N 1
ATOM 1415 C CA . ILE A 1 177 ? -2.974 13.480 15.284 1.00 85.00 177 ILE A CA 1
ATOM 1416 C C . ILE A 1 177 ? -1.928 12.430 15.683 1.00 85.00 177 ILE A C 1
ATOM 1418 O O . ILE A 1 177 ? -2.290 11.318 16.048 1.00 85.00 177 ILE A O 1
ATOM 1422 N N . GLY A 1 178 ? -0.646 12.805 15.718 1.00 85.44 178 GLY A N 1
ATOM 1423 C CA . GLY A 1 178 ? 0.439 11.926 16.160 1.00 85.44 178 GLY A CA 1
ATOM 1424 C C . GLY A 1 178 ? 0.301 11.444 17.608 1.00 85.44 178 GLY A C 1
ATOM 1425 O O . GLY A 1 178 ? 0.559 10.276 17.895 1.00 85.44 178 GLY A O 1
ATOM 1426 N N . MET A 1 179 ? -0.162 12.307 18.520 1.00 86.19 179 MET A N 1
ATOM 1427 C CA . MET A 1 179 ? -0.444 11.914 19.909 1.00 86.19 179 MET A CA 1
ATOM 1428 C C . MET A 1 179 ? -1.600 10.914 20.005 1.00 86.19 179 MET A C 1
ATOM 1430 O O . MET A 1 179 ? -1.471 9.919 20.710 1.00 86.19 179 MET A O 1
ATOM 1434 N N . ILE A 1 180 ? -2.688 11.146 19.264 1.00 87.00 180 ILE A N 1
ATOM 1435 C CA . ILE A 1 180 ? -3.855 10.251 19.239 1.00 87.00 180 ILE A CA 1
ATOM 1436 C C . ILE A 1 180 ? -3.482 8.881 18.665 1.00 87.00 180 ILE A C 1
ATOM 1438 O O . ILE A 1 180 ? -3.912 7.866 19.200 1.00 87.00 180 ILE A O 1
ATOM 1442 N N . ILE A 1 181 ? -2.660 8.836 17.609 1.00 86.88 181 ILE A N 1
ATOM 1443 C CA . ILE A 1 181 ? -2.187 7.574 17.021 1.00 86.88 181 ILE A CA 1
ATOM 1444 C C . ILE A 1 181 ? -1.361 6.788 18.039 1.00 86.88 181 ILE A C 1
ATOM 1446 O O . ILE A 1 181 ? -1.624 5.608 18.238 1.00 86.88 181 ILE A O 1
ATOM 1450 N N . ARG A 1 182 ? -0.386 7.429 18.701 1.00 83.12 182 ARG A N 1
ATOM 1451 C CA . ARG A 1 182 ? 0.445 6.755 19.712 1.00 83.12 182 ARG A CA 1
ATOM 1452 C C . ARG A 1 182 ? -0.393 6.234 20.881 1.00 83.12 182 ARG A C 1
ATOM 1454 O O . ARG A 1 182 ? -0.294 5.059 21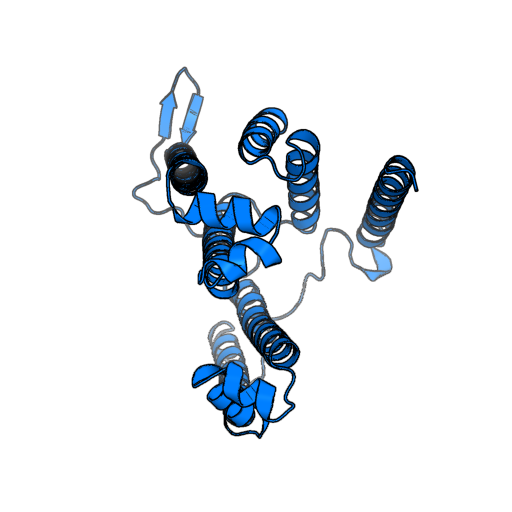.202 1.00 83.12 182 ARG A O 1
ATOM 1461 N N . ALA A 1 183 ? -1.288 7.063 21.421 1.00 85.50 183 ALA A N 1
ATOM 1462 C CA . ALA A 1 183 ? -2.203 6.654 22.488 1.00 85.50 183 ALA A CA 1
ATOM 1463 C C . ALA A 1 183 ? -3.136 5.505 22.056 1.00 85.50 183 ALA A C 1
ATOM 1465 O O . ALA A 1 183 ? -3.378 4.574 22.821 1.00 85.50 183 ALA A O 1
ATOM 1466 N N . GLY A 1 184 ? -3.617 5.538 20.809 1.00 83.75 184 GLY A N 1
ATOM 1467 C CA . GLY A 1 184 ? -4.458 4.489 20.239 1.00 83.75 184 GLY A CA 1
ATOM 1468 C C . GLY A 1 184 ? -3.727 3.161 20.020 1.00 83.75 184 GLY A C 1
ATOM 1469 O O . GLY A 1 184 ? -4.355 2.114 20.151 1.00 83.75 184 GLY A O 1
ATOM 1470 N N . VAL A 1 185 ? -2.424 3.188 19.709 1.00 81.12 185 VAL A N 1
ATOM 1471 C CA . VAL A 1 185 ? -1.582 1.979 19.623 1.00 81.12 185 VAL A CA 1
ATOM 1472 C C . VAL A 1 185 ? -1.345 1.375 21.007 1.00 81.12 185 VAL A C 1
ATOM 1474 O O . VAL A 1 185 ? -1.358 0.153 21.131 1.00 81.12 185 VAL A O 1
ATOM 1477 N N . ASP A 1 186 ? -1.178 2.210 22.036 1.00 83.38 186 ASP A N 1
ATOM 1478 C CA . ASP A 1 186 ? -0.986 1.743 23.410 1.00 83.38 186 ASP A CA 1
ATOM 1479 C C . ASP A 1 186 ? -2.273 1.129 23.981 1.00 83.38 186 ASP A C 1
ATOM 1481 O O . ASP A 1 186 ? -2.255 -0.007 24.448 1.00 83.38 186 ASP A O 1
ATOM 1485 N N . ASN A 1 187 ? -3.398 1.859 23.933 1.00 84.88 187 ASN A N 1
ATOM 1486 C CA . ASN A 1 187 ? -4.706 1.390 24.400 1.00 84.88 187 ASN A CA 1
ATOM 1487 C C . ASN A 1 187 ? -5.852 2.058 23.620 1.00 84.88 187 ASN A C 1
ATOM 1489 O O . ASN A 1 187 ? -6.320 3.153 23.962 1.00 84.88 187 ASN A O 1
ATOM 1493 N N . PHE A 1 188 ? -6.355 1.367 22.593 1.00 81.75 188 PHE A N 1
ATOM 1494 C CA . PHE A 1 188 ? -7.485 1.849 21.790 1.00 81.75 188 PHE A CA 1
ATOM 1495 C C . PHE A 1 188 ? -8.757 2.057 22.631 1.00 81.75 188 PHE A C 1
ATOM 1497 O O . PHE A 1 188 ? -9.500 3.005 22.384 1.00 81.75 188 PHE A O 1
ATOM 1504 N N . GLU A 1 189 ? -8.980 1.222 23.651 1.00 80.44 189 GLU A N 1
ATOM 1505 C CA . GLU A 1 189 ? -10.173 1.266 24.503 1.00 80.44 189 GLU A CA 1
ATOM 1506 C C . GLU A 1 189 ? -10.212 2.546 25.348 1.00 80.44 189 GLU A C 1
ATOM 1508 O O . GLU A 1 189 ? -11.152 3.328 25.228 1.00 80.44 189 GLU A O 1
ATOM 1513 N N . ILE A 1 190 ? -9.139 2.847 26.090 1.00 82.94 190 ILE A N 1
ATOM 1514 C CA . ILE A 1 190 ? -9.025 4.070 26.908 1.00 82.94 190 ILE A CA 1
ATOM 1515 C C . ILE A 1 190 ? -9.074 5.327 26.034 1.00 82.94 190 ILE A C 1
ATOM 1517 O O . ILE A 1 190 ? -9.697 6.318 26.395 1.00 82.94 190 ILE A O 1
ATOM 1521 N N . THR A 1 191 ? -8.452 5.306 24.856 1.00 82.62 191 THR A N 1
ATOM 1522 C CA . THR A 1 191 ? -8.451 6.489 23.984 1.00 82.62 191 THR A CA 1
ATOM 1523 C C . THR A 1 191 ? -9.846 6.747 23.392 1.00 82.62 191 THR A C 1
ATOM 1525 O O . THR A 1 191 ? -10.212 7.896 23.145 1.00 82.62 191 THR A O 1
ATOM 1528 N N . SER A 1 192 ? -10.657 5.698 23.197 1.00 80.25 192 SER A N 1
ATOM 1529 C CA . SER A 1 192 ? -12.013 5.817 22.644 1.00 80.25 192 SER A CA 1
ATOM 1530 C C . SER A 1 192 ? -13.021 6.408 23.634 1.00 80.25 192 SER A C 1
ATOM 1532 O O . SER A 1 192 ? -13.972 7.068 23.214 1.00 80.25 192 SER A O 1
ATOM 1534 N N . THR A 1 193 ? -12.780 6.267 24.944 1.00 88.81 193 THR A N 1
ATOM 1535 C CA . THR A 1 193 ? -13.632 6.871 25.983 1.00 88.81 193 THR A CA 1
ATOM 1536 C C . THR A 1 193 ? -13.469 8.389 26.074 1.00 88.81 193 THR A C 1
ATOM 1538 O O . THR A 1 193 ? -14.372 9.072 26.548 1.00 88.81 193 THR A O 1
ATOM 1541 N N . LEU A 1 194 ? -12.378 8.945 25.532 1.00 86.06 194 LEU A N 1
ATOM 1542 C CA . LEU A 1 194 ? -12.132 10.391 25.447 1.00 86.06 194 LEU A CA 1
ATOM 1543 C C . LEU A 1 194 ? -12.990 11.096 24.376 1.00 86.06 194 LEU A C 1
ATOM 1545 O O . LEU A 1 194 ? -12.788 12.278 24.101 1.00 86.06 194 LEU A O 1
ATOM 1549 N N . GLY A 1 195 ? -13.921 10.381 23.731 1.00 81.50 195 GLY A N 1
ATOM 1550 C CA . GLY A 1 195 ? -14.774 10.911 22.662 1.00 81.50 195 GLY A CA 1
ATOM 1551 C C . GLY A 1 195 ? -14.049 11.090 21.324 1.00 81.50 195 GLY A C 1
ATOM 1552 O O . GLY A 1 195 ? -14.589 11.686 20.393 1.00 81.50 195 GLY A O 1
ATOM 1553 N N . ILE A 1 196 ? -12.822 10.577 21.208 1.00 82.44 196 ILE A N 1
ATOM 1554 C CA . ILE A 1 196 ? -12.021 10.642 19.987 1.00 82.44 196 ILE A CA 1
ATOM 1555 C C . ILE A 1 196 ? -12.373 9.441 19.108 1.00 82.44 196 ILE A C 1
ATOM 1557 O O . ILE A 1 196 ? -12.286 8.293 19.536 1.00 82.44 196 ILE A O 1
ATOM 1561 N N . ASN A 1 197 ? -12.735 9.684 17.847 1.00 82.12 197 ASN A N 1
ATOM 1562 C CA . ASN A 1 197 ? -12.984 8.605 16.892 1.00 82.12 197 ASN A CA 1
ATOM 1563 C C . ASN A 1 197 ? -11.656 8.026 16.366 1.00 82.12 197 ASN A C 1
ATOM 1565 O O . ASN A 1 197 ? -11.162 8.418 15.306 1.00 82.12 197 ASN A O 1
ATOM 1569 N N . ILE A 1 198 ? -11.082 7.081 17.118 1.00 81.44 198 ILE A N 1
ATOM 1570 C CA . ILE A 1 198 ? -9.854 6.357 16.750 1.00 81.44 198 ILE A CA 1
ATOM 1571 C C . ILE A 1 198 ? -9.975 5.667 15.391 1.00 81.44 198 ILE A C 1
ATOM 1573 O O . ILE A 1 198 ? -9.023 5.695 14.610 1.00 81.44 198 ILE A O 1
ATOM 1577 N N . GLN A 1 199 ? -11.143 5.105 15.073 1.00 80.12 199 GLN A N 1
ATOM 1578 C CA . GLN A 1 199 ? -11.369 4.410 13.807 1.00 80.12 199 GLN A CA 1
ATOM 1579 C C . GLN A 1 199 ? -11.128 5.337 12.610 1.00 80.12 199 GLN A C 1
ATOM 1581 O O . GLN A 1 199 ? -10.480 4.945 11.638 1.00 80.12 199 GLN A O 1
ATOM 1586 N N . LEU A 1 200 ? -11.610 6.580 12.689 1.00 78.00 200 LEU A N 1
ATOM 1587 C CA . LEU A 1 200 ? -11.430 7.577 11.636 1.00 78.00 200 LEU A CA 1
ATOM 1588 C C . LEU A 1 200 ? -9.964 8.007 11.525 1.00 78.00 200 LEU A C 1
ATOM 1590 O O . LEU A 1 200 ? -9.438 8.088 10.416 1.00 78.00 200 LEU A O 1
ATOM 1594 N N . VAL A 1 201 ? -9.281 8.207 12.655 1.00 84.88 201 VAL A N 1
ATOM 1595 C CA . VAL A 1 201 ? -7.855 8.571 12.674 1.00 84.88 201 VAL A CA 1
ATOM 1596 C C . VAL A 1 201 ? -6.999 7.473 12.038 1.00 84.88 201 VAL A C 1
ATOM 1598 O O . VAL A 1 201 ? -6.221 7.768 11.134 1.00 84.88 201 VAL A O 1
ATOM 1601 N N . PHE A 1 202 ? -7.179 6.205 12.420 1.00 82.50 202 PHE A N 1
ATOM 1602 C CA . PHE A 1 202 ? -6.447 5.098 11.795 1.00 82.50 202 PHE A CA 1
ATOM 1603 C C . PHE A 1 202 ? -6.788 4.930 10.314 1.00 82.50 202 PHE A C 1
ATOM 1605 O O . PHE A 1 202 ? -5.891 4.678 9.512 1.00 82.50 202 PHE A O 1
ATOM 1612 N N . THR A 1 203 ? -8.051 5.125 9.925 1.00 81.50 203 THR A N 1
ATOM 1613 C CA . THR A 1 203 ? -8.456 5.056 8.513 1.00 81.50 203 THR A CA 1
ATOM 1614 C C . THR A 1 203 ? -7.777 6.152 7.687 1.00 81.50 203 THR A C 1
ATOM 1616 O O . THR A 1 203 ? -7.283 5.875 6.593 1.00 81.50 203 THR A O 1
ATOM 1619 N N . LEU A 1 204 ? -7.686 7.381 8.207 1.00 84.31 204 LEU A N 1
ATOM 1620 C CA . LEU A 1 204 ? -6.978 8.480 7.543 1.00 84.31 204 LEU A CA 1
ATOM 1621 C C . LEU A 1 204 ? -5.482 8.193 7.407 1.00 84.31 204 LEU A C 1
ATOM 1623 O O . LEU A 1 204 ? -4.921 8.400 6.334 1.00 84.31 204 LEU A O 1
ATOM 1627 N N . VAL A 1 205 ? -4.848 7.677 8.460 1.00 85.81 205 VAL A N 1
ATOM 1628 C CA . VAL A 1 205 ? -3.424 7.308 8.437 1.00 85.81 205 VAL A CA 1
ATOM 1629 C C . VAL A 1 205 ? -3.165 6.200 7.425 1.00 85.81 205 VAL A C 1
ATOM 1631 O O . VAL A 1 205 ? -2.238 6.307 6.628 1.00 85.81 205 VAL A O 1
ATOM 1634 N N . PHE A 1 206 ? -4.004 5.165 7.410 1.00 80.75 206 PHE A N 1
ATOM 1635 C CA . PHE A 1 206 ? -3.894 4.068 6.455 1.00 80.75 206 PHE A CA 1
ATOM 1636 C C . PHE A 1 206 ? -4.074 4.552 5.011 1.00 80.75 206 PHE A C 1
ATOM 1638 O O . PHE A 1 206 ? -3.307 4.182 4.125 1.00 80.75 206 PHE A O 1
ATOM 1645 N N . THR A 1 207 ? -5.039 5.444 4.780 1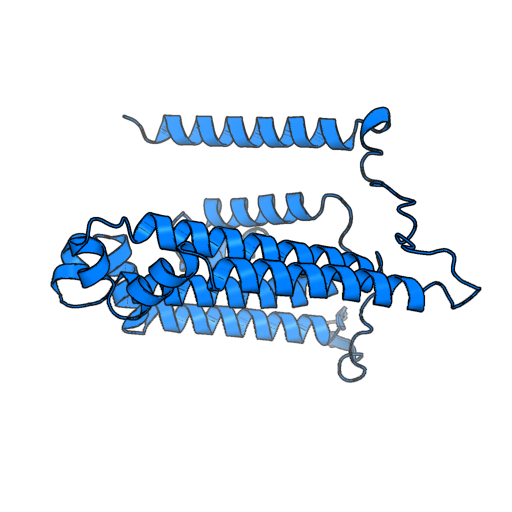.00 86.38 207 THR A N 1
ATOM 1646 C CA . THR A 1 207 ? -5.275 6.043 3.459 1.00 86.38 207 THR A CA 1
ATOM 1647 C C . THR A 1 207 ? -4.089 6.907 3.022 1.00 86.38 207 THR A C 1
ATOM 1649 O O . THR A 1 207 ? -3.641 6.804 1.881 1.00 86.38 207 THR A O 1
ATOM 1652 N N . ALA A 1 208 ? -3.527 7.711 3.929 1.00 85.00 208 ALA A N 1
ATOM 1653 C CA . ALA A 1 208 ? -2.338 8.517 3.666 1.00 85.00 208 ALA A CA 1
ATOM 1654 C C . ALA A 1 208 ? -1.101 7.648 3.384 1.00 85.00 208 ALA A C 1
ATOM 1656 O O . ALA A 1 208 ? -0.350 7.940 2.455 1.00 85.00 208 ALA A O 1
ATOM 1657 N N . ALA A 1 209 ? -0.914 6.555 4.129 1.00 83.31 209 ALA A N 1
ATOM 1658 C CA . ALA A 1 209 ? 0.156 5.590 3.895 1.00 83.31 209 ALA A CA 1
ATOM 1659 C C . ALA A 1 209 ? 0.014 4.915 2.524 1.00 83.31 209 ALA A C 1
ATOM 1661 O O . ALA A 1 209 ? 0.988 4.844 1.782 1.00 83.31 209 ALA A O 1
ATOM 1662 N N . GLY A 1 210 ? -1.197 4.489 2.148 1.00 83.25 210 GLY A N 1
ATOM 1663 C CA . GLY A 1 210 ? -1.475 3.927 0.824 1.00 83.25 210 GLY A CA 1
ATOM 1664 C C . GLY A 1 210 ? -1.223 4.925 -0.310 1.00 83.25 210 GLY A C 1
ATOM 1665 O O . GLY A 1 210 ? -0.625 4.570 -1.324 1.00 83.25 210 GLY A O 1
ATOM 1666 N N . PHE A 1 211 ? -1.605 6.190 -0.122 1.00 86.50 211 PHE A N 1
ATOM 1667 C CA . PHE A 1 211 ? -1.330 7.267 -1.076 1.00 86.50 211 PHE A CA 1
ATOM 1668 C C . PHE A 1 211 ? 0.177 7.511 -1.250 1.00 86.50 211 PHE A C 1
ATOM 1670 O O . PHE A 1 211 ? 0.677 7.550 -2.375 1.00 86.50 211 PHE A O 1
ATOM 1677 N N . LEU A 1 212 ? 0.916 7.607 -0.142 1.00 85.12 212 LEU A N 1
ATOM 1678 C CA . LEU A 1 212 ? 2.370 7.778 -0.146 1.00 85.12 212 LEU A CA 1
ATOM 1679 C C . LEU A 1 212 ? 3.090 6.571 -0.754 1.00 85.12 212 LEU A C 1
ATOM 1681 O O . LEU A 1 212 ? 4.004 6.757 -1.552 1.00 85.12 212 LEU A O 1
ATOM 1685 N N . ALA A 1 213 ? 2.655 5.348 -0.443 1.00 82.19 213 ALA A N 1
ATOM 1686 C CA . ALA A 1 213 ? 3.182 4.126 -1.045 1.00 82.19 213 ALA A CA 1
ATOM 1687 C C . ALA A 1 213 ? 2.942 4.093 -2.563 1.00 82.19 213 ALA A C 1
ATOM 1689 O O . ALA A 1 213 ? 3.830 3.700 -3.316 1.00 82.19 213 ALA A O 1
ATOM 1690 N N . GLY A 1 214 ? 1.781 4.568 -3.030 1.00 81.44 214 GLY A N 1
ATOM 1691 C CA . GLY A 1 214 ? 1.486 4.718 -4.456 1.00 81.44 214 GLY A CA 1
ATOM 1692 C C . GLY A 1 214 ? 2.419 5.710 -5.158 1.00 81.44 214 GLY A C 1
ATOM 1693 O O . GLY A 1 214 ? 2.957 5.399 -6.221 1.00 81.44 214 GLY A O 1
ATOM 1694 N N . ILE A 1 215 ? 2.673 6.873 -4.547 1.00 81.31 215 ILE A N 1
ATOM 1695 C CA . ILE A 1 215 ? 3.645 7.859 -5.054 1.00 81.31 215 ILE A CA 1
ATOM 1696 C C . ILE A 1 215 ? 5.059 7.266 -5.071 1.00 81.31 215 ILE A C 1
ATOM 1698 O O . ILE A 1 215 ? 5.760 7.380 -6.077 1.00 81.31 215 ILE A O 1
ATOM 1702 N N . ALA A 1 216 ? 5.465 6.602 -3.988 1.00 77.25 216 ALA A N 1
ATOM 1703 C CA . ALA A 1 216 ? 6.770 5.961 -3.883 1.00 77.25 216 ALA A CA 1
ATOM 1704 C C . ALA A 1 216 ? 6.952 4.870 -4.948 1.00 77.25 216 ALA A C 1
ATOM 1706 O O . ALA A 1 216 ? 7.998 4.818 -5.585 1.00 77.25 216 ALA A O 1
ATOM 1707 N N . GLY A 1 217 ? 5.925 4.057 -5.214 1.00 73.88 217 GLY A N 1
ATOM 1708 C CA . GLY A 1 217 ? 5.936 3.060 -6.286 1.00 73.88 217 GLY A CA 1
ATOM 1709 C C . GLY A 1 217 ? 6.012 3.681 -7.684 1.00 73.88 217 GLY A C 1
ATOM 1710 O O . GLY A 1 217 ? 6.770 3.202 -8.525 1.00 73.88 217 GLY A O 1
ATOM 1711 N N . ALA A 1 218 ? 5.292 4.780 -7.931 1.00 74.94 218 ALA A N 1
ATOM 1712 C CA . ALA A 1 218 ? 5.324 5.482 -9.215 1.00 74.94 218 ALA A CA 1
ATOM 1713 C C . ALA A 1 218 ? 6.694 6.119 -9.515 1.00 74.94 218 ALA A C 1
ATOM 1715 O O . ALA A 1 218 ? 7.131 6.109 -10.664 1.00 74.94 218 ALA A O 1
ATOM 1716 N N . ILE A 1 219 ? 7.372 6.652 -8.492 1.00 74.31 219 ILE A N 1
ATOM 1717 C CA . ILE A 1 219 ? 8.721 7.230 -8.603 1.00 74.31 219 ILE A CA 1
ATOM 1718 C C . ILE A 1 219 ? 9.788 6.120 -8.638 1.00 74.31 219 ILE A C 1
ATOM 1720 O O . ILE A 1 219 ? 10.685 6.136 -9.480 1.00 74.31 219 ILE A O 1
ATOM 1724 N N . GLY A 1 220 ? 9.684 5.111 -7.773 1.00 67.25 220 GLY A N 1
ATOM 1725 C CA . GLY A 1 220 ? 10.630 3.993 -7.705 1.00 67.25 220 GLY A CA 1
ATOM 1726 C C . GLY A 1 220 ? 10.627 3.135 -8.972 1.00 67.25 220 GLY A C 1
ATOM 1727 O O . GLY A 1 220 ? 11.688 2.793 -9.492 1.00 67.25 220 GLY A O 1
ATOM 1728 N N . GLY A 1 221 ? 9.445 2.878 -9.540 1.00 66.12 221 GLY A N 1
ATOM 1729 C CA . GLY A 1 221 ? 9.288 2.144 -10.798 1.00 66.12 221 GLY A CA 1
ATOM 1730 C C . GLY A 1 221 ? 9.851 2.869 -12.025 1.00 66.12 221 GLY A C 1
ATOM 1731 O O . GLY A 1 221 ? 10.035 2.244 -13.066 1.00 66.12 221 GLY A O 1
ATOM 1732 N N . THR A 1 222 ? 10.151 4.171 -11.926 1.00 66.75 222 THR A N 1
ATOM 1733 C CA . THR A 1 222 ? 10.883 4.893 -12.980 1.00 66.75 222 THR A CA 1
ATOM 1734 C C . THR A 1 222 ? 12.403 4.779 -12.864 1.00 66.75 222 THR A C 1
ATOM 1736 O O . THR A 1 222 ? 13.085 4.992 -13.864 1.00 66.75 222 THR A O 1
ATOM 1739 N N . TYR A 1 223 ? 12.932 4.425 -11.689 1.00 59.84 223 TYR A N 1
ATOM 1740 C CA . TYR A 1 223 ? 14.373 4.312 -11.442 1.00 59.84 223 TYR A CA 1
ATOM 1741 C C . TYR A 1 223 ? 14.889 2.879 -11.605 1.00 59.84 223 TYR A C 1
ATOM 1743 O O . TYR A 1 223 ? 15.959 2.657 -12.169 1.00 59.84 223 TYR A O 1
ATOM 1751 N N . LEU A 1 224 ? 14.115 1.897 -11.141 1.00 61.16 224 LEU A N 1
ATOM 1752 C CA . LEU A 1 224 ? 14.480 0.488 -11.225 1.00 61.16 224 LEU A CA 1
ATOM 1753 C C . LEU A 1 224 ? 13.864 -0.132 -12.477 1.00 61.16 224 LEU A C 1
ATOM 1755 O O . LEU A 1 224 ? 12.649 -0.106 -12.672 1.00 61.16 224 LEU A O 1
ATOM 1759 N N . MET A 1 225 ? 14.705 -0.730 -13.324 1.00 56.00 225 MET A N 1
ATOM 1760 C CA . MET A 1 225 ? 14.225 -1.688 -14.316 1.00 56.00 225 MET A CA 1
ATOM 1761 C C . MET A 1 225 ? 13.556 -2.825 -13.547 1.00 56.00 225 MET A C 1
ATOM 1763 O O . MET A 1 225 ? 14.238 -3.591 -12.871 1.00 56.00 225 MET A O 1
ATOM 1767 N N . VAL A 1 226 ? 12.225 -2.898 -13.610 1.00 60.56 226 VAL A N 1
ATOM 1768 C CA . VAL A 1 226 ? 11.450 -3.959 -12.962 1.00 60.56 226 VAL A CA 1
ATOM 1769 C C . VAL A 1 226 ? 11.747 -5.265 -13.696 1.00 60.56 226 VAL A C 1
ATOM 1771 O O . VAL A 1 226 ? 11.103 -5.607 -14.687 1.00 60.56 226 VAL A O 1
ATOM 1774 N N . ALA A 1 227 ? 12.793 -5.949 -13.241 1.00 62.81 227 ALA A N 1
ATOM 1775 C CA . ALA A 1 227 ? 13.142 -7.290 -13.665 1.00 62.81 227 ALA A CA 1
ATOM 1776 C C . ALA A 1 227 ? 12.368 -8.313 -12.814 1.00 62.81 227 ALA A C 1
ATOM 1778 O O . ALA A 1 227 ? 12.038 -8.026 -11.657 1.00 62.81 227 ALA A O 1
ATOM 1779 N N . PRO A 1 228 ? 12.063 -9.506 -13.354 1.00 59.94 228 PRO A N 1
ATOM 1780 C CA . PRO A 1 228 ? 11.458 -10.578 -12.571 1.00 59.94 228 PRO A CA 1
ATOM 1781 C C . PRO A 1 228 ? 12.294 -10.882 -11.316 1.00 59.94 228 PRO A C 1
ATOM 1783 O O . PRO A 1 228 ? 13.478 -11.198 -11.425 1.00 59.94 228 PRO A O 1
ATOM 1786 N N . GLY A 1 229 ? 11.676 -10.770 -10.136 1.00 67.88 229 GLY A N 1
ATOM 1787 C CA . GLY A 1 229 ? 12.296 -11.028 -8.834 1.00 67.88 229 GLY A CA 1
ATOM 1788 C C . GLY A 1 229 ? 12.807 -9.808 -8.056 1.00 67.88 229 GLY A C 1
ATOM 1789 O O . GLY A 1 229 ? 13.304 -9.959 -6.938 1.00 67.88 229 GLY A O 1
ATOM 1790 N N . GLU A 1 230 ? 12.672 -8.594 -8.601 1.00 73.94 230 GLU A N 1
ATOM 1791 C CA . GLU A 1 230 ? 12.967 -7.346 -7.874 1.00 73.94 230 GLU A CA 1
ATOM 1792 C C . GLU A 1 230 ? 11.988 -7.073 -6.719 1.00 73.94 230 GLU A C 1
ATOM 1794 O O . GLU A 1 230 ? 12.365 -6.470 -5.714 1.00 73.94 230 GLU A O 1
ATOM 1799 N N . ASP A 1 231 ? 10.751 -7.561 -6.819 1.00 72.00 231 ASP A N 1
ATOM 1800 C CA . ASP A 1 231 ? 9.728 -7.493 -5.770 1.00 72.00 231 ASP A CA 1
ATOM 1801 C C . ASP A 1 231 ? 10.213 -8.119 -4.457 1.00 72.00 231 ASP A C 1
ATOM 1803 O O . ASP A 1 231 ? 10.038 -7.557 -3.373 1.00 72.00 231 ASP A O 1
ATOM 1807 N N . TRP A 1 232 ? 10.905 -9.249 -4.570 1.00 69.62 232 TRP A N 1
ATOM 1808 C CA . TRP A 1 232 ? 11.459 -9.972 -3.440 1.00 69.62 232 TRP A CA 1
ATOM 1809 C C . TRP A 1 232 ? 12.604 -9.224 -2.762 1.00 69.62 232 TRP A C 1
ATOM 1811 O O . TRP A 1 232 ? 12.641 -9.112 -1.536 1.00 69.62 232 TRP A O 1
ATOM 1821 N N . ARG A 1 233 ? 13.520 -8.662 -3.558 1.00 73.81 233 ARG A N 1
ATOM 1822 C CA . ARG A 1 233 ? 14.664 -7.903 -3.044 1.00 73.81 233 ARG A CA 1
ATOM 1823 C C . ARG A 1 233 ? 14.199 -6.659 -2.283 1.00 73.81 233 ARG A C 1
ATOM 1825 O O . ARG A 1 233 ? 14.697 -6.389 -1.192 1.00 73.81 233 ARG A O 1
ATOM 1832 N N . ILE A 1 234 ? 13.182 -5.967 -2.805 1.00 78.88 234 ILE A N 1
ATOM 1833 C CA . ILE A 1 234 ? 12.542 -4.828 -2.133 1.00 78.88 234 ILE A CA 1
ATOM 1834 C C . ILE A 1 234 ? 11.882 -5.268 -0.818 1.00 78.88 234 ILE A C 1
ATOM 1836 O O . ILE A 1 234 ? 12.081 -4.613 0.205 1.00 78.88 234 ILE A O 1
ATOM 1840 N N . LEU A 1 235 ? 11.135 -6.380 -0.810 1.00 82.06 235 LEU A N 1
ATOM 1841 C CA . LEU A 1 235 ? 10.468 -6.877 0.399 1.00 82.06 235 LEU A CA 1
ATOM 1842 C C . LEU A 1 235 ? 11.474 -7.286 1.488 1.00 82.06 235 LEU A C 1
ATOM 1844 O O . LEU A 1 235 ? 11.268 -6.977 2.663 1.00 82.06 235 LEU A O 1
ATOM 1848 N N . THR A 1 236 ? 12.579 -7.940 1.114 1.00 81.56 236 THR A N 1
ATOM 1849 C CA . THR A 1 236 ? 13.647 -8.317 2.050 1.00 81.56 236 THR A CA 1
ATOM 1850 C C . THR A 1 236 ? 14.352 -7.094 2.635 1.00 81.56 236 THR A C 1
ATOM 1852 O O . THR A 1 236 ? 14.550 -7.052 3.849 1.00 81.56 236 THR A O 1
ATOM 1855 N N . TYR A 1 237 ? 14.687 -6.080 1.828 1.00 82.25 237 TYR A N 1
ATOM 1856 C CA . TYR A 1 237 ? 15.273 -4.841 2.352 1.00 82.25 237 TYR A CA 1
ATOM 1857 C C . TYR A 1 237 ? 14.302 -4.088 3.260 1.00 82.25 237 TYR A C 1
ATOM 1859 O O . TYR A 1 237 ? 14.685 -3.701 4.361 1.00 82.25 237 TYR A O 1
ATOM 1867 N N . ALA A 1 238 ? 13.029 -3.964 2.871 1.00 80.69 238 ALA A N 1
ATOM 1868 C CA . ALA A 1 238 ? 12.011 -3.336 3.709 1.00 80.69 238 ALA A CA 1
ATOM 1869 C C . ALA A 1 238 ? 11.878 -4.043 5.069 1.00 80.69 238 ALA A C 1
ATOM 1871 O O . ALA A 1 238 ? 11.841 -3.389 6.112 1.00 80.69 238 ALA A O 1
ATOM 1872 N N . LEU A 1 239 ? 11.866 -5.379 5.077 1.00 82.38 239 LEU A N 1
ATOM 1873 C CA . LEU A 1 239 ? 11.821 -6.153 6.312 1.00 82.38 239 LEU A CA 1
ATOM 1874 C C . LEU A 1 239 ? 13.085 -5.954 7.164 1.00 82.38 239 LEU A C 1
ATOM 1876 O O . LEU A 1 239 ? 12.967 -5.741 8.369 1.00 82.38 239 LEU A O 1
ATOM 1880 N N . LEU A 1 240 ? 14.279 -5.997 6.563 1.00 83.00 240 LEU A N 1
ATOM 1881 C CA . LEU A 1 240 ? 15.542 -5.771 7.278 1.00 83.00 240 LEU A CA 1
ATOM 1882 C C . LEU A 1 240 ? 15.572 -4.394 7.948 1.00 83.00 240 LEU A C 1
ATOM 1884 O O . LEU A 1 240 ? 15.943 -4.296 9.118 1.00 83.00 240 LEU A O 1
ATOM 1888 N N . VAL A 1 241 ? 15.116 -3.357 7.244 1.00 82.75 241 VAL A N 1
ATOM 1889 C CA . VAL A 1 241 ? 15.009 -1.990 7.773 1.00 82.75 241 VAL A CA 1
ATOM 1890 C C . VAL A 1 241 ? 14.088 -1.941 8.991 1.00 82.75 241 VAL A C 1
ATOM 1892 O O . VAL A 1 241 ? 14.446 -1.350 10.009 1.00 82.75 241 VAL A O 1
ATOM 1895 N N . ILE A 1 242 ? 12.927 -2.598 8.927 1.00 81.69 242 ILE A N 1
ATOM 1896 C CA . ILE A 1 242 ? 11.958 -2.629 10.032 1.00 81.69 242 ILE A CA 1
ATOM 1897 C C . ILE A 1 242 ? 12.497 -3.424 11.231 1.00 81.69 242 ILE A C 1
ATOM 1899 O O . ILE A 1 242 ? 12.276 -3.036 12.378 1.00 81.69 242 ILE A O 1
ATOM 1903 N N . ILE A 1 243 ? 13.210 -4.528 10.989 1.00 83.44 243 ILE A N 1
ATOM 1904 C CA . ILE A 1 243 ? 13.789 -5.354 12.055 1.00 83.44 243 ILE A CA 1
ATOM 1905 C C . ILE A 1 243 ? 14.914 -4.599 12.770 1.00 83.44 243 ILE A C 1
ATOM 1907 O O . ILE A 1 243 ? 14.904 -4.534 13.998 1.00 83.44 243 ILE A O 1
ATOM 1911 N N . ILE A 1 244 ? 15.851 -4.005 12.022 1.00 83.06 244 ILE A N 1
ATOM 1912 C CA . ILE A 1 244 ? 16.973 -3.239 12.590 1.00 83.06 244 ILE A CA 1
ATOM 1913 C C . ILE A 1 244 ? 16.467 -1.966 13.276 1.00 83.06 244 ILE A C 1
ATOM 1915 O O . ILE A 1 244 ? 16.953 -1.604 14.345 1.00 83.06 244 ILE A O 1
ATOM 1919 N N . GLY A 1 245 ? 15.453 -1.315 12.704 1.00 78.19 245 GLY A N 1
ATOM 1920 C CA . GLY A 1 245 ? 14.858 -0.109 13.270 1.00 78.19 245 GLY A CA 1
ATOM 1921 C C . GLY A 1 245 ? 13.927 -0.327 14.466 1.00 78.19 245 GLY A C 1
ATOM 1922 O O . GLY A 1 245 ? 13.630 0.623 15.189 1.00 78.19 245 GLY A O 1
ATOM 1923 N N . GLY A 1 246 ? 13.482 -1.561 14.708 1.00 76.44 246 GLY A N 1
ATOM 1924 C CA . GLY A 1 246 ? 12.555 -1.910 15.781 1.00 76.44 246 GLY A CA 1
ATOM 1925 C C . GLY A 1 246 ? 11.084 -1.660 15.422 1.00 76.44 246 GLY A C 1
ATOM 1926 O O . GLY A 1 246 ? 10.678 -0.554 15.059 1.00 76.44 246 GLY A O 1
ATOM 1927 N N . MET A 1 247 ? 10.254 -2.697 15.588 1.00 65.88 247 MET A N 1
ATOM 1928 C CA . MET A 1 247 ? 8.811 -2.675 15.309 1.00 65.88 247 MET A CA 1
ATOM 1929 C C . MET A 1 247 ? 8.088 -1.668 16.222 1.00 65.88 247 MET A C 1
ATOM 1931 O O . MET A 1 247 ? 7.757 -1.984 17.361 1.00 65.88 247 MET A O 1
ATOM 1935 N N . GLY A 1 248 ? 7.865 -0.446 15.729 1.00 64.81 248 GLY A N 1
ATOM 1936 C CA . GLY A 1 248 ? 7.147 0.623 16.439 1.00 64.81 248 GLY A CA 1
ATOM 1937 C C . GLY A 1 248 ? 7.935 1.923 16.635 1.00 64.81 248 GLY A C 1
ATOM 1938 O O . GLY A 1 248 ? 7.348 2.922 17.044 1.00 64.81 248 GLY A O 1
ATOM 1939 N N . SER A 1 249 ? 9.234 1.956 16.304 1.00 72.62 249 SER A N 1
ATOM 1940 C CA . SER A 1 249 ? 10.044 3.179 16.381 1.00 72.62 249 SER A CA 1
ATOM 1941 C C . SER A 1 249 ? 10.256 3.794 14.999 1.00 72.62 249 SER A C 1
ATOM 1943 O O . SER A 1 249 ? 11.068 3.326 14.198 1.00 72.62 249 SER A O 1
ATOM 1945 N N . PHE A 1 250 ? 9.556 4.899 14.728 1.00 73.94 250 PHE A N 1
ATOM 1946 C CA . PHE A 1 250 ? 9.756 5.679 13.501 1.00 73.94 250 PHE A CA 1
ATOM 1947 C C . PHE A 1 250 ? 11.214 6.155 13.366 1.00 73.94 250 PHE A C 1
ATOM 1949 O O . PHE A 1 250 ? 11.806 6.053 12.295 1.00 73.94 250 PHE A O 1
ATOM 1956 N N . GLY A 1 251 ?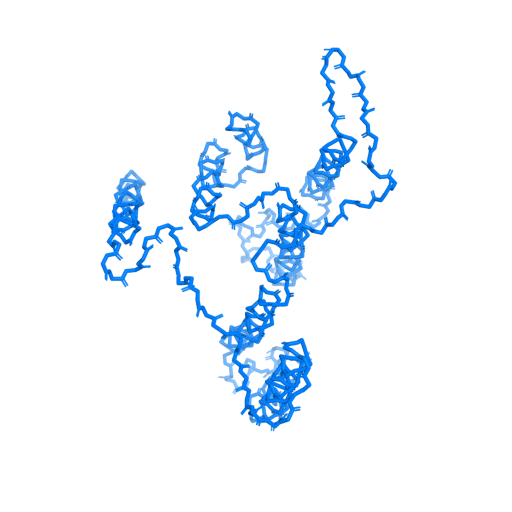 11.820 6.610 14.471 1.00 76.62 251 GLY A N 1
ATOM 1957 C CA . GLY A 1 251 ? 13.215 7.059 14.486 1.00 76.62 251 GLY A CA 1
ATOM 1958 C C . GLY A 1 251 ? 14.208 5.927 14.222 1.00 76.62 251 GLY A C 1
ATOM 1959 O O . GLY A 1 251 ? 15.150 6.108 13.457 1.00 76.62 251 GLY A O 1
ATOM 1960 N N . GLY A 1 252 ? 13.965 4.742 14.789 1.00 81.38 252 GLY A N 1
ATOM 1961 C CA . GLY A 1 252 ? 14.816 3.581 14.537 1.00 81.38 252 GLY A CA 1
ATOM 1962 C C . GLY A 1 252 ? 14.723 3.092 13.090 1.00 81.38 252 GLY A C 1
ATOM 1963 O O . GLY A 1 252 ? 15.740 2.741 12.502 1.00 81.38 252 GLY A O 1
ATOM 1964 N N . THR A 1 253 ? 13.539 3.160 12.472 1.00 80.69 253 THR A N 1
ATOM 1965 C CA . THR A 1 253 ? 13.337 2.768 11.063 1.00 80.69 253 THR A CA 1
ATOM 1966 C C . THR A 1 253 ? 14.155 3.637 10.100 1.00 80.69 253 THR A C 1
ATOM 1968 O O . THR A 1 253 ? 14.766 3.112 9.174 1.00 80.69 253 THR A O 1
ATOM 1971 N N . ILE A 1 254 ? 14.238 4.952 10.340 1.00 80.88 254 ILE A N 1
ATOM 1972 C CA . ILE A 1 254 ? 15.055 5.865 9.518 1.00 80.88 254 ILE A CA 1
ATOM 1973 C C . ILE A 1 254 ? 16.539 5.503 9.617 1.00 80.88 254 ILE A C 1
ATOM 1975 O O . ILE A 1 254 ? 17.216 5.372 8.599 1.00 80.88 254 ILE A O 1
ATOM 1979 N N . VAL A 1 255 ? 17.041 5.287 10.833 1.00 82.19 255 VAL A N 1
ATOM 1980 C CA . VAL A 1 255 ? 18.439 4.884 11.039 1.00 82.19 255 VAL A CA 1
ATOM 1981 C C . VAL A 1 255 ? 18.709 3.527 10.379 1.00 82.19 255 VAL A C 1
ATOM 1983 O O . VAL A 1 255 ? 19.715 3.375 9.692 1.00 82.19 255 VAL A O 1
ATOM 1986 N N . GLY A 1 256 ? 17.777 2.577 10.501 1.00 79.69 256 GLY A N 1
ATOM 1987 C CA . GLY A 1 256 ? 17.843 1.279 9.828 1.00 79.69 256 GLY A CA 1
ATOM 1988 C C . GLY A 1 256 ? 17.933 1.398 8.305 1.00 79.69 256 GLY A C 1
ATOM 1989 O O . GLY A 1 256 ? 18.757 0.716 7.701 1.00 79.69 256 GLY A O 1
ATOM 1990 N N . SER A 1 257 ? 17.153 2.296 7.686 1.00 80.06 257 SER A N 1
ATOM 1991 C CA . SER A 1 257 ? 17.224 2.528 6.234 1.00 80.06 257 SER A CA 1
ATOM 1992 C C . SER A 1 257 ? 18.575 3.067 5.784 1.00 80.06 257 SER A C 1
ATOM 1994 O O . SER A 1 257 ? 19.120 2.574 4.808 1.00 80.06 257 SER A O 1
ATOM 1996 N N . ILE A 1 258 ? 19.167 3.997 6.536 1.00 84.31 258 ILE A N 1
ATOM 1997 C CA . ILE A 1 258 ? 20.463 4.593 6.182 1.00 84.31 258 ILE A CA 1
ATOM 1998 C C . ILE A 1 258 ? 21.598 3.561 6.275 1.00 84.31 258 ILE A C 1
ATOM 2000 O O . ILE A 1 258 ? 22.554 3.628 5.509 1.00 84.31 258 ILE A O 1
ATOM 2004 N N . ILE A 1 259 ? 21.503 2.607 7.205 1.00 83.12 259 ILE A N 1
ATOM 2005 C CA . ILE A 1 259 ? 22.520 1.560 7.390 1.00 83.12 259 ILE A CA 1
ATOM 2006 C C . ILE A 1 259 ? 22.470 0.517 6.268 1.00 83.12 259 ILE A C 1
ATOM 2008 O O . ILE A 1 259 ? 23.515 0.028 5.844 1.00 83.12 259 ILE A O 1
ATOM 2012 N N . ILE A 1 260 ? 21.269 0.143 5.822 1.00 80.56 260 ILE A N 1
ATOM 2013 C CA . ILE A 1 260 ? 21.085 -0.893 4.794 1.00 80.56 260 ILE A CA 1
ATOM 2014 C C . ILE A 1 260 ? 21.308 -0.334 3.383 1.00 80.56 260 ILE A C 1
ATOM 2016 O O . ILE A 1 260 ? 21.800 -1.074 2.529 1.00 80.56 260 ILE A O 1
ATOM 2020 N N . GLY A 1 261 ? 21.010 0.953 3.167 1.00 59.94 261 GLY A N 1
ATOM 2021 C CA . GLY A 1 261 ? 21.141 1.638 1.878 1.00 59.94 261 GLY A CA 1
ATOM 2022 C C . GLY A 1 261 ? 19.798 2.056 1.307 1.00 59.94 261 GLY A C 1
ATOM 2023 O O . GLY A 1 261 ? 19.021 1.155 0.920 1.00 59.94 261 GLY A O 1
#

Sequence (261 aa):
MNRSKGTYFLMLTLVLGQLAYAIVLQWVSLTKGTTGITGVNRPYLLNIANLGKNVSFYYFILVVFIICIILLYVLINSSFGVKLRGVRESESRMIMLGYNTSLIKWVAFMVSSFVSSIGGIFFVYFIGLMKQKKIPELLKGYVTLFDANVPIYNIFIFCFACFICLTLWLILQKTKIGMIIRAGVDNFEITSTLGINIQLVFTLVFTAAGFLAGIAGAIGGTYLMVAPGEDWRILTYALLVIIIGGMGSFGGTIVGSIIIG

Radius of gyration: 23.82 Å; chains: 1; bounding box: 64×46×67 Å

Secondary structure (DSSP, 8-state):
--HHHHHHHHHHHHHHHHHHHHHHHH-HHHH-GGG-STT-----S---TT--TTHHHHHHHHHHHHHHHHHHHHHHHSHHHHHHHHHHH-HHHHHHTT--HHHHHHHHHHHHHHHHHHHHHHHHHHH-TT---PPPGGG--EEEETTEEEEHHHHHHHHHHHHHHHHHHHHHHHSHHHHHHHHHHH-HHHHHHTT--HHHHHHHHHHHHHHHHHHHHHHHHHHS---TTHHHHHHHHHHHHHHHH-TT-HHHHHHHHHHH-